Protein AF-A0A6G0X1A5-F1 (afdb_monomer)

Radius of gyration: 25.58 Å; Cα contacts (8 Å, |Δi|>4): 468; chains: 1; bounding box: 62×37×81 Å

Solvent-accessible surface area (backbone atoms only — not comparable to full-atom values): 17248 Å² total; per-residue (Å²): 114,50,79,43,75,44,90,90,42,103,68,34,32,37,34,38,41,66,59,87,95,45,75,46,68,32,44,33,36,68,50,62,93,82,44,80,87,49,64,98,60,95,60,88,58,66,32,29,37,33,25,47,94,88,40,81,73,51,77,43,47,65,93,60,72,43,66,66,53,55,48,49,50,51,38,52,49,51,49,54,65,46,45,74,37,72,76,40,31,59,50,50,55,50,37,52,73,77,35,70,79,44,47,66,44,82,42,75,58,94,87,40,70,28,43,36,38,41,30,67,79,50,100,47,25,37,38,38,36,37,27,41,84,86,46,32,44,73,40,36,36,34,26,36,66,80,40,94,90,65,52,64,62,46,74,49,86,32,88,84,36,73,38,65,65,50,56,50,50,49,53,51,50,14,41,51,44,29,46,51,44,56,58,53,25,52,80,72,43,54,65,77,48,62,42,86,85,68,41,37,37,36,31,33,47,46,79,45,84,47,102,89,53,72,51,72,52,39,35,40,36,36,45,36,76,60,48,54,55,78,72,49,82,65,56,76,71,56,71,87,70,70,68,48,55,49,43,25,38,57,50,99,92,43,78,42,78,53,86,75,50,73,66,59,48,50,53,53,56,69,43,61,88,44,73,88,57,30,38,62,52,50,48,55,50,52,51,49,57,53,49,52,55,53,55,56,55,61,68,75,74,114

pLDDT: mean 80.35, std 13.76, range [33.5, 97.06]

Sequence (302 aa):
MRIFKAVDDIADELVEISIGKYSYVLKMEKCEPRDQACGVSRSPCDCRSVSFDGVFLAKVQESTRSHDALVSMLQTYMRTCIDAFPQWHDVLHCLDKSFSNSNVAIAYERMQPRLFIEATLDSSAVVTMHIDWNAKIQAMQIADNRDNDKSDHVELDTSTFTSIYDAIHCLETQRQRRATFVKELRNHIFVVEYDAIHYHSLVVAIAHDDPSTCWIDIVHINLLPAWGIEPTESLATMLPQPSLIRASLIATTGHHTLPISETAASELRKLHGNWDELPMRFKEWLVGVLQERAKGRINLSR

Nearest PDB structures (foldseek):
  3cfi-assembly3_G  TM=5.151E-01  e=1.982E+00  Vibrio vulnificus
  7nvk-assembly1_AAA  TM=4.893E-01  e=6.171E+00  Homo sapiens
  2d4r-assembly1_A  TM=3.625E-01  e=4.709E+00  Thermus thermophilus HB8
  3qnj-assembly3_A-2  TM=1.949E-01  e=9.810E-01  Escherichia coli K-12
  2qux-assembly4_K  TM=3.136E-01  e=4.003E+00  Pseudomonas phage PP7

Organism: NCBI:txid100861

Structure (mmCIF, N/CA/C/O backbone):
data_AF-A0A6G0X1A5-F1
#
_entry.id   AF-A0A6G0X1A5-F1
#
loop_
_atom_site.group_PDB
_atom_site.id
_atom_site.type_symbol
_atom_site.label_atom_id
_atom_site.label_alt_id
_atom_site.label_comp_id
_atom_site.label_asym_id
_atom_site.label_entity_id
_atom_site.label_seq_id
_atom_site.pdbx_PDB_ins_code
_atom_site.Cartn_x
_atom_site.Cartn_y
_atom_site.Cartn_z
_atom_site.occupancy
_atom_site.B_iso_or_equiv
_atom_site.auth_seq_id
_atom_site.auth_comp_id
_atom_site.auth_asym_id
_atom_site.auth_atom_id
_atom_site.pdbx_PDB_model_num
ATOM 1 N N . MET A 1 1 ? -4.772 3.748 -22.654 1.00 79.56 1 MET A N 1
ATOM 2 C CA . MET A 1 1 ? -4.085 3.682 -23.963 1.00 79.56 1 MET A CA 1
ATOM 3 C C . MET A 1 1 ? -4.693 4.689 -24.921 1.00 79.56 1 MET A C 1
ATOM 5 O O . MET A 1 1 ? -5.910 4.685 -25.082 1.00 79.56 1 MET A O 1
ATOM 9 N N . ARG A 1 2 ? -3.873 5.519 -25.564 1.00 80.31 2 ARG A N 1
ATOM 10 C CA . ARG A 1 2 ? -4.280 6.363 -26.696 1.00 80.31 2 ARG A CA 1
ATOM 11 C C . ARG A 1 2 ? -3.407 6.019 -27.896 1.00 80.31 2 ARG A C 1
ATOM 13 O O . ARG A 1 2 ? -2.215 5.793 -27.737 1.00 80.31 2 ARG A O 1
ATOM 20 N N . ILE A 1 3 ? -4.007 5.925 -29.078 1.00 80.12 3 ILE A N 1
ATOM 21 C CA . ILE A 1 3 ? -3.301 5.579 -30.316 1.00 80.12 3 ILE A CA 1
ATOM 22 C C . ILE A 1 3 ? -3.378 6.780 -31.252 1.00 80.12 3 ILE A C 1
ATOM 24 O O . ILE A 1 3 ? -4.468 7.270 -31.550 1.00 80.12 3 ILE A O 1
ATOM 28 N N . PHE A 1 4 ? -2.224 7.219 -31.731 1.00 81.19 4 PHE A N 1
ATOM 29 C CA . PHE A 1 4 ? -2.058 8.277 -32.712 1.00 81.19 4 PHE A CA 1
ATOM 30 C C . PHE A 1 4 ? -1.461 7.663 -33.976 1.00 81.19 4 PHE A C 1
ATOM 32 O O . PHE A 1 4 ? -0.520 6.878 -33.903 1.00 81.19 4 PHE A O 1
ATOM 39 N N . LYS A 1 5 ? -1.983 8.008 -35.152 1.00 74.94 5 LYS A N 1
ATOM 40 C CA . LYS A 1 5 ? -1.313 7.642 -36.406 1.00 74.94 5 LYS A CA 1
ATOM 41 C C . LYS A 1 5 ? -0.164 8.615 -36.639 1.00 74.94 5 LYS A C 1
ATOM 43 O O . LYS A 1 5 ? -0.379 9.824 -36.546 1.00 74.94 5 LYS A O 1
ATOM 48 N N . ALA A 1 6 ? 1.036 8.096 -36.891 1.00 62.59 6 ALA A N 1
ATOM 49 C CA . ALA A 1 6 ? 2.166 8.934 -37.261 1.00 62.59 6 ALA A CA 1
ATOM 50 C C . ALA A 1 6 ? 1.886 9.576 -38.630 1.00 62.59 6 ALA A C 1
ATOM 52 O O . ALA A 1 6 ? 1.246 8.973 -39.491 1.00 62.59 6 ALA A O 1
ATOM 53 N N . VAL A 1 7 ? 2.313 10.826 -38.809 1.00 56.31 7 VAL A N 1
ATOM 54 C CA . VAL A 1 7 ? 2.006 11.618 -40.015 1.00 56.31 7 VAL A CA 1
ATOM 55 C C . VAL A 1 7 ? 2.940 11.260 -41.180 1.00 56.31 7 VAL A C 1
ATOM 57 O O . VAL A 1 7 ? 2.577 11.473 -42.335 1.00 56.31 7 VAL A O 1
ATOM 60 N N . ASP A 1 8 ? 4.101 10.669 -40.881 1.00 56.81 8 ASP A N 1
ATOM 61 C CA . ASP A 1 8 ? 5.205 10.534 -41.837 1.00 56.81 8 ASP A CA 1
ATOM 62 C C . ASP A 1 8 ? 5.158 9.248 -42.683 1.00 56.81 8 ASP A C 1
ATOM 64 O O . ASP A 1 8 ? 5.713 9.243 -43.777 1.00 56.81 8 ASP A O 1
ATOM 68 N N . ASP A 1 9 ? 4.439 8.199 -42.254 1.00 57.19 9 ASP A N 1
ATOM 69 C CA . ASP A 1 9 ? 4.236 6.971 -43.036 1.00 57.19 9 ASP A CA 1
ATOM 70 C C . ASP A 1 9 ? 2.860 6.339 -42.767 1.00 57.19 9 ASP A C 1
ATOM 72 O O . ASP A 1 9 ? 2.410 6.224 -41.628 1.00 57.19 9 ASP A O 1
ATOM 76 N N . ILE A 1 10 ? 2.184 5.881 -43.830 1.00 59.34 10 ILE A N 1
ATOM 77 C CA . ILE A 1 10 ? 0.764 5.448 -43.842 1.00 59.34 10 ILE A CA 1
ATOM 78 C C . ILE A 1 10 ? 0.474 4.263 -42.889 1.00 59.34 10 ILE A C 1
ATOM 80 O O . ILE A 1 10 ? -0.689 3.947 -42.618 1.00 59.34 10 ILE A O 1
ATOM 84 N N . ALA A 1 11 ? 1.508 3.609 -42.356 1.00 67.38 11 ALA A N 1
ATOM 85 C CA . ALA A 1 11 ? 1.387 2.446 -41.488 1.00 67.38 11 ALA A CA 1
ATOM 86 C C . ALA A 1 11 ? 1.907 2.650 -40.057 1.00 67.38 11 ALA A C 1
ATOM 88 O O . ALA A 1 11 ? 1.623 1.787 -39.230 1.00 67.38 11 ALA A O 1
ATOM 89 N N . ASP A 1 12 ? 2.618 3.727 -39.735 1.00 80.00 12 ASP A N 1
ATOM 90 C CA . ASP A 1 12 ? 3.229 3.883 -38.412 1.00 80.00 12 ASP A CA 1
ATOM 91 C C . ASP A 1 12 ? 2.236 4.442 -37.387 1.00 80.00 12 ASP A C 1
ATOM 93 O O . ASP A 1 12 ? 1.420 5.326 -37.665 1.00 80.00 12 ASP A O 1
ATOM 97 N N . GLU A 1 13 ? 2.303 3.925 -36.166 1.00 86.94 13 GLU A N 1
ATOM 98 C CA . GLU A 1 13 ? 1.424 4.321 -35.073 1.00 86.94 13 GLU A CA 1
ATOM 99 C C . GLU A 1 13 ? 2.241 4.641 -33.826 1.00 86.94 13 GLU A C 1
ATOM 101 O O . GLU A 1 13 ? 3.141 3.905 -33.437 1.00 86.94 13 GLU A O 1
ATOM 106 N N . LEU A 1 14 ? 1.905 5.745 -33.173 1.00 87.94 14 LEU A N 1
ATOM 107 C CA . LEU A 1 14 ? 2.408 6.088 -31.855 1.00 87.94 14 LEU A CA 1
ATOM 108 C C . LEU A 1 14 ? 1.353 5.693 -30.830 1.00 87.94 14 LEU A C 1
ATOM 110 O O . LEU A 1 14 ? 0.188 6.078 -30.934 1.00 87.94 14 LEU A O 1
ATOM 114 N N . VAL A 1 15 ? 1.749 4.915 -29.836 1.00 88.69 15 VAL A N 1
ATOM 115 C CA . VAL A 1 15 ? 0.856 4.455 -28.778 1.00 88.69 15 VAL A CA 1
ATOM 116 C C . VAL A 1 15 ? 1.309 5.031 -27.459 1.00 88.69 15 VAL A C 1
ATOM 118 O O . VAL A 1 15 ? 2.375 4.694 -26.957 1.00 88.69 15 VAL A O 1
ATOM 121 N N . GLU A 1 16 ? 0.465 5.869 -26.880 1.00 90.44 16 GLU A N 1
ATOM 122 C CA . GLU A 1 16 ? 0.625 6.336 -25.516 1.00 90.44 16 GLU A CA 1
ATOM 123 C C . GLU A 1 16 ? 0.018 5.303 -24.557 1.00 90.44 16 GLU A C 1
ATOM 125 O O . GLU A 1 16 ? -1.192 5.019 -24.573 1.00 90.44 16 GLU A O 1
ATOM 130 N N . ILE A 1 17 ? 0.877 4.725 -23.725 1.00 90.25 17 ILE A N 1
ATOM 131 C CA . ILE A 1 17 ? 0.513 3.827 -22.628 1.00 90.25 17 ILE A CA 1
ATOM 132 C C . ILE A 1 17 ? 0.868 4.473 -21.296 1.00 90.25 17 ILE A C 1
ATOM 134 O O . ILE A 1 17 ? 1.805 5.264 -21.219 1.00 90.25 17 ILE A O 1
ATOM 138 N N . SER A 1 18 ? 0.127 4.129 -20.247 1.00 86.81 18 SER A N 1
ATOM 139 C CA . SER A 1 18 ? 0.356 4.677 -18.911 1.00 86.81 18 SER A CA 1
ATOM 140 C C . SER A 1 18 ? 0.774 3.565 -17.956 1.00 86.81 18 SER A C 1
ATOM 142 O O . SER A 1 18 ? 0.190 2.484 -17.957 1.00 86.81 18 SER A O 1
ATOM 144 N N . ILE A 1 19 ? 1.792 3.845 -17.149 1.00 83.94 19 ILE A N 1
ATOM 145 C CA . ILE A 1 19 ? 2.283 3.003 -16.060 1.00 83.94 19 ILE A CA 1
ATOM 146 C C . ILE A 1 19 ? 2.186 3.856 -14.795 1.00 83.94 19 ILE A C 1
ATOM 148 O O . ILE A 1 19 ? 2.957 4.806 -14.618 1.00 83.94 19 ILE A O 1
ATOM 152 N N . GLY A 1 20 ? 1.204 3.555 -13.945 1.00 76.75 20 GLY A N 1
ATOM 153 C CA . GLY A 1 20 ? 0.838 4.420 -12.824 1.00 76.75 20 GLY A CA 1
ATOM 154 C C . GLY A 1 20 ? 0.540 5.842 -13.309 1.00 76.75 20 GLY A C 1
ATOM 155 O O . GLY A 1 20 ? -0.251 6.051 -14.233 1.00 76.75 20 GLY A O 1
ATOM 156 N N . LYS A 1 21 ? 1.234 6.828 -12.734 1.00 77.69 21 LYS A N 1
ATOM 157 C CA . LYS A 1 21 ? 1.122 8.248 -13.117 1.00 77.69 21 LYS A CA 1
ATOM 158 C C . LYS A 1 21 ? 1.954 8.669 -14.338 1.00 77.69 21 LYS A C 1
ATOM 160 O O . LYS A 1 21 ? 1.845 9.816 -14.770 1.00 77.69 21 LYS A O 1
ATOM 165 N N . TYR A 1 22 ? 2.799 7.793 -14.883 1.00 85.00 22 TYR A N 1
ATOM 166 C CA . TYR A 1 22 ? 3.686 8.123 -16.003 1.00 85.00 22 TYR A CA 1
ATOM 167 C C . TYR A 1 22 ? 3.113 7.627 -17.323 1.00 85.00 22 TYR A C 1
ATOM 169 O O . TYR A 1 22 ? 2.508 6.560 -17.384 1.00 85.00 22 TYR A O 1
ATOM 177 N N . SER A 1 23 ? 3.315 8.402 -18.387 1.00 88.25 23 SER A N 1
ATOM 178 C CA . SER A 1 23 ? 2.902 8.027 -19.740 1.00 88.25 23 SER A CA 1
ATOM 179 C C . SER A 1 23 ? 4.118 7.904 -20.646 1.00 88.25 23 SER A C 1
ATOM 181 O O . SER A 1 23 ? 5.021 8.738 -20.605 1.00 88.25 23 SER A O 1
ATOM 183 N N . TYR A 1 24 ? 4.128 6.848 -21.450 1.00 89.88 24 TYR A N 1
ATOM 184 C CA . TYR A 1 24 ? 5.194 6.498 -22.378 1.00 89.88 24 TYR A CA 1
ATOM 185 C C . TYR A 1 24 ? 4.627 6.393 -23.782 1.00 89.88 24 TYR A C 1
ATOM 187 O O . TYR A 1 24 ? 3.525 5.879 -23.975 1.00 89.88 24 TYR A O 1
ATOM 195 N N . VAL A 1 25 ? 5.400 6.853 -24.761 1.00 90.94 25 VAL A N 1
ATOM 196 C CA . VAL A 1 25 ? 5.044 6.743 -26.174 1.00 90.94 25 VAL A CA 1
ATOM 197 C C . VAL A 1 25 ? 5.865 5.622 -26.792 1.00 90.94 25 VAL A C 1
ATOM 199 O O . VAL A 1 25 ? 7.088 5.694 -26.858 1.00 90.94 25 VAL A O 1
ATOM 202 N N . LEU A 1 26 ? 5.176 4.582 -27.244 1.00 90.88 26 LEU A N 1
ATOM 203 C CA . LEU A 1 26 ? 5.747 3.493 -28.023 1.00 90.88 26 LEU A CA 1
ATOM 204 C C . LEU A 1 26 ? 5.545 3.780 -29.507 1.00 90.88 26 LEU A C 1
ATOM 206 O O . LEU A 1 26 ? 4.457 4.193 -29.913 1.00 90.88 26 LEU A O 1
ATOM 210 N N . LYS A 1 27 ? 6.557 3.511 -30.328 1.00 90.88 27 LYS A N 1
ATOM 211 C CA . LYS A 1 27 ? 6.409 3.491 -31.782 1.00 90.88 27 LYS A CA 1
ATOM 21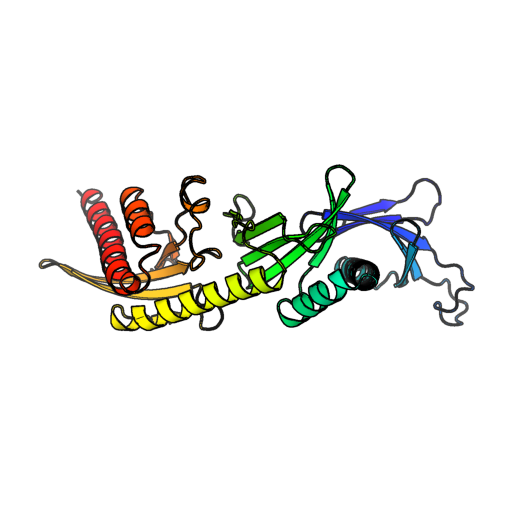2 C C . LYS A 1 27 ? 6.055 2.073 -32.223 1.00 90.88 27 LYS A C 1
ATOM 214 O O . LYS A 1 27 ? 6.677 1.104 -31.796 1.00 90.88 27 LYS A O 1
ATOM 219 N N . MET A 1 28 ? 5.026 1.955 -33.050 1.00 88.25 28 MET A N 1
ATOM 220 C CA . MET A 1 28 ? 4.574 0.710 -33.649 1.00 88.25 28 MET A CA 1
ATOM 221 C C . MET A 1 28 ? 4.660 0.814 -35.165 1.00 88.25 28 MET A C 1
ATOM 223 O O . MET A 1 28 ? 3.941 1.603 -35.774 1.00 88.25 28 MET A O 1
ATOM 227 N N . GLU A 1 29 ? 5.502 -0.008 -35.775 1.00 87.44 29 GLU A N 1
ATOM 228 C CA . GLU A 1 29 ? 5.722 -0.008 -37.223 1.00 87.44 29 GLU A CA 1
ATOM 229 C C . GLU A 1 29 ? 5.253 -1.342 -37.801 1.00 87.44 29 GLU A C 1
ATOM 231 O O . GLU A 1 29 ? 5.133 -2.350 -37.098 1.00 87.44 29 GLU A O 1
ATOM 236 N N . LYS A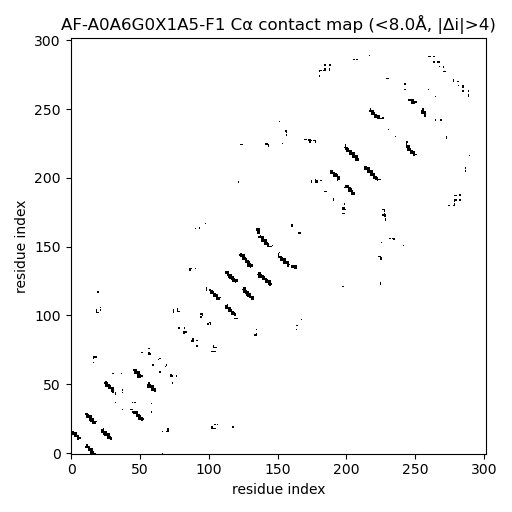 1 30 ? 4.916 -1.372 -39.089 1.00 83.25 30 LYS A N 1
ATOM 237 C CA . LYS A 1 30 ? 4.574 -2.638 -39.746 1.00 83.25 30 LYS A CA 1
ATOM 238 C C . LYS A 1 30 ? 5.847 -3.459 -39.947 1.00 83.25 30 LYS A C 1
ATOM 240 O O . LYS A 1 30 ? 6.805 -2.957 -40.523 1.00 83.25 30 LYS A O 1
ATOM 245 N N . CYS A 1 31 ? 5.850 -4.722 -39.521 1.00 77.00 31 CYS A N 1
ATOM 246 C CA . CYS A 1 31 ? 7.003 -5.587 -39.762 1.00 77.00 31 CYS A CA 1
ATOM 247 C C . CYS A 1 31 ? 7.204 -5.836 -41.257 1.00 77.00 31 CYS A C 1
ATOM 249 O O . CYS A 1 31 ? 6.240 -6.000 -42.017 1.00 77.00 31 CYS A O 1
ATOM 251 N N . GLU A 1 32 ? 8.465 -5.935 -41.674 1.00 70.38 32 GLU A N 1
ATOM 252 C CA . GLU A 1 32 ? 8.771 -6.291 -43.049 1.00 70.38 32 GLU A CA 1
ATOM 253 C C . GLU A 1 32 ? 8.431 -7.769 -43.320 1.00 70.38 32 GLU A C 1
ATOM 255 O O . GLU A 1 32 ? 8.648 -8.629 -42.463 1.00 70.38 32 GLU A O 1
ATOM 260 N N . PRO A 1 33 ? 7.969 -8.132 -44.532 1.00 58.25 33 PRO A N 1
ATOM 261 C CA . PRO A 1 33 ? 7.570 -9.506 -44.868 1.00 58.25 33 PRO A CA 1
ATOM 262 C C . PRO A 1 33 ? 8.678 -10.565 -44.737 1.00 58.25 33 PRO A C 1
ATOM 264 O O . PRO A 1 33 ? 8.403 -11.755 -44.862 1.00 58.25 33 PRO A O 1
ATOM 267 N N . ARG A 1 34 ? 9.940 -10.149 -44.565 1.00 57.72 34 ARG A N 1
ATOM 268 C CA . ARG A 1 34 ? 11.120 -11.027 -44.478 1.00 57.72 34 ARG A CA 1
ATOM 269 C C . ARG A 1 34 ? 11.571 -11.307 -43.047 1.00 57.72 34 ARG A C 1
ATOM 271 O O . ARG A 1 34 ? 12.527 -12.053 -42.844 1.00 57.72 34 ARG A O 1
ATOM 278 N N . ASP A 1 35 ? 10.899 -10.720 -42.069 1.00 57.78 35 ASP A N 1
ATOM 279 C CA . ASP A 1 35 ? 11.249 -10.878 -40.672 1.00 57.78 35 ASP A CA 1
ATOM 280 C C . ASP A 1 35 ? 10.876 -12.267 -40.142 1.00 57.78 35 ASP A C 1
ATOM 282 O O . ASP A 1 35 ? 9.707 -12.632 -40.121 1.00 57.78 35 ASP A O 1
ATOM 286 N N . GLN A 1 36 ? 11.861 -13.019 -39.636 1.00 53.16 36 GLN A N 1
ATOM 287 C CA . GLN A 1 36 ? 11.732 -14.427 -39.204 1.00 53.16 36 GLN A CA 1
ATOM 288 C C . GLN A 1 36 ? 10.645 -14.706 -38.143 1.00 53.16 36 GLN A C 1
ATOM 290 O O . GLN A 1 36 ? 10.250 -15.855 -37.963 1.00 53.16 36 GLN A O 1
ATOM 295 N N . ALA A 1 37 ? 10.166 -13.679 -37.433 1.00 52.25 37 ALA A N 1
ATOM 296 C CA . ALA A 1 37 ? 9.079 -13.804 -36.458 1.00 52.25 37 ALA A CA 1
ATOM 297 C C . ALA A 1 37 ? 7.685 -13.860 -37.114 1.00 52.25 37 ALA A C 1
ATOM 299 O O . ALA A 1 37 ? 6.744 -14.388 -36.525 1.00 52.25 37 ALA A O 1
ATOM 300 N N . CYS A 1 38 ? 7.553 -13.351 -38.341 1.00 51.66 38 CYS A N 1
ATOM 301 C CA . CYS A 1 38 ? 6.453 -13.704 -39.220 1.00 51.66 38 CYS A CA 1
ATOM 302 C C . CYS A 1 38 ? 6.749 -15.114 -39.715 1.00 51.66 38 CYS A C 1
ATOM 304 O O . CYS A 1 38 ? 7.717 -15.318 -40.446 1.00 51.66 38 CYS A O 1
ATOM 306 N N . GLY A 1 39 ? 5.960 -16.105 -39.296 1.00 50.97 39 GLY A N 1
ATOM 307 C CA . GLY A 1 39 ? 6.083 -17.456 -39.840 1.00 50.97 39 GLY A CA 1
ATOM 308 C C . GLY A 1 39 ? 6.153 -17.426 -41.374 1.00 50.97 39 GLY A C 1
ATOM 309 O O . GLY A 1 39 ? 5.659 -16.495 -42.004 1.00 50.97 39 GLY A O 1
ATOM 310 N N . VAL A 1 40 ? 6.761 -18.452 -41.975 1.00 50.25 40 VAL A N 1
ATOM 311 C CA . VAL A 1 40 ? 7.102 -18.580 -43.416 1.00 50.25 40 VAL A CA 1
ATOM 312 C C . VAL A 1 40 ? 5.874 -18.552 -44.369 1.00 50.25 40 VAL A C 1
ATOM 314 O O . VAL A 1 40 ? 5.934 -18.979 -45.522 1.00 50.25 40 VAL A O 1
ATOM 317 N N . SER A 1 41 ? 4.714 -18.080 -43.919 1.00 47.84 41 SER A N 1
ATOM 318 C CA . SER A 1 41 ? 3.493 -17.948 -44.701 1.00 47.84 41 SER A CA 1
ATOM 319 C C . SER A 1 41 ? 3.557 -16.772 -45.675 1.00 47.84 41 SER A C 1
ATOM 321 O O . SER A 1 41 ? 3.917 -15.658 -45.316 1.00 47.84 41 SER A O 1
ATOM 323 N N . ARG A 1 42 ? 3.100 -17.016 -46.906 1.00 50.47 42 ARG A N 1
ATOM 324 C CA . ARG A 1 42 ? 2.970 -16.042 -48.006 1.00 50.47 42 ARG A CA 1
ATOM 325 C C . ARG A 1 42 ? 1.834 -15.011 -47.823 1.00 50.47 42 ARG A C 1
ATOM 327 O O . ARG A 1 42 ? 1.498 -14.319 -48.780 1.00 50.47 42 ARG A O 1
ATOM 334 N N . SER A 1 43 ? 1.206 -14.938 -46.651 1.00 55.66 43 SER A N 1
ATOM 335 C CA . SER A 1 43 ? 0.177 -13.942 -46.320 1.00 55.66 43 SER A CA 1
ATOM 336 C C . SER A 1 43 ? 0.816 -12.647 -45.805 1.00 55.66 43 SER A C 1
ATOM 338 O O . SER A 1 43 ? 1.902 -12.710 -45.224 1.00 55.66 43 SER A O 1
ATOM 340 N N . PRO A 1 44 ? 0.177 -11.471 -45.984 1.00 60.16 44 PRO A N 1
ATOM 341 C CA . PRO A 1 44 ? 0.628 -10.258 -45.312 1.00 60.16 44 PRO A CA 1
ATOM 342 C C . PRO A 1 44 ? 0.680 -10.530 -43.807 1.00 60.16 44 PRO A C 1
ATOM 344 O O . PRO A 1 44 ? -0.269 -11.046 -43.223 1.00 60.16 44 PRO A O 1
ATOM 347 N N . CYS A 1 45 ? 1.837 -10.279 -43.208 1.00 64.31 45 CYS A N 1
ATOM 348 C CA . CYS A 1 45 ? 2.031 -10.491 -41.788 1.00 64.31 45 CYS A CA 1
ATOM 349 C C . CYS A 1 45 ? 1.392 -9.325 -41.026 1.00 64.31 45 CYS A C 1
ATOM 351 O O . CYS A 1 45 ? 1.884 -8.200 -41.107 1.00 64.31 45 CYS A O 1
ATOM 353 N N . ASP A 1 46 ? 0.319 -9.594 -40.282 1.00 74.12 46 ASP A N 1
ATOM 354 C CA . ASP A 1 46 ? -0.381 -8.609 -39.439 1.00 74.12 46 ASP A CA 1
ATOM 355 C C . ASP A 1 46 ? 0.344 -8.388 -38.100 1.00 74.12 46 ASP A C 1
ATOM 357 O O . ASP A 1 46 ? -0.267 -8.266 -37.036 1.00 74.12 46 ASP A O 1
ATOM 361 N N . CYS A 1 47 ? 1.679 -8.397 -38.123 1.00 79.12 47 CYS A N 1
ATOM 362 C CA . CYS A 1 47 ? 2.481 -8.118 -36.943 1.00 79.12 47 CYS A CA 1
ATOM 363 C C . CYS A 1 47 ? 3.156 -6.751 -37.035 1.00 79.12 47 CYS A C 1
ATOM 365 O O . CYS A 1 47 ? 3.451 -6.224 -38.113 1.00 79.12 47 CYS A O 1
ATOM 367 N N . ARG A 1 48 ? 3.362 -6.167 -35.861 1.00 84.31 48 ARG A N 1
ATOM 368 C CA . ARG A 1 48 ? 3.927 -4.842 -35.663 1.00 84.31 48 ARG A CA 1
ATOM 369 C C . ARG A 1 48 ? 5.199 -4.955 -34.841 1.00 84.31 48 ARG A C 1
ATOM 371 O O . ARG A 1 48 ? 5.218 -5.693 -33.854 1.00 84.31 48 ARG A O 1
ATOM 378 N N . SER A 1 49 ? 6.242 -4.234 -35.226 1.00 87.81 49 SER A N 1
ATOM 379 C CA . SER A 1 49 ? 7.410 -4.018 -34.378 1.00 87.81 49 SER A CA 1
ATOM 380 C C . SER A 1 49 ? 7.058 -2.929 -33.379 1.00 87.81 49 SER A C 1
ATOM 382 O O . SER A 1 49 ? 6.488 -1.907 -33.745 1.00 87.81 49 SER A O 1
ATOM 384 N N . VAL A 1 50 ? 7.362 -3.162 -32.108 1.00 89.75 50 VAL A N 1
ATOM 385 C CA . VAL A 1 50 ? 7.169 -2.188 -31.035 1.00 89.75 50 VAL A CA 1
ATOM 386 C C . VAL A 1 50 ? 8.541 -1.706 -30.602 1.00 89.75 50 VAL A C 1
ATOM 388 O O . VAL A 1 50 ? 9.406 -2.525 -30.285 1.00 89.75 50 VAL A O 1
ATOM 391 N N . SER A 1 51 ? 8.741 -0.395 -30.575 1.00 90.25 51 SER A N 1
ATOM 392 C CA . SER A 1 51 ? 9.970 0.233 -30.106 1.00 90.25 51 SER A CA 1
ATOM 393 C C . SER A 1 51 ? 9.696 1.368 -29.121 1.00 90.25 51 SER A C 1
ATOM 395 O O . SER A 1 51 ? 8.636 1.996 -29.129 1.00 90.25 51 SER A O 1
ATOM 397 N N . PHE A 1 52 ? 10.662 1.610 -28.242 1.00 90.44 52 PHE A N 1
ATOM 398 C CA . PHE A 1 52 ? 10.656 2.682 -27.252 1.00 90.44 52 PHE A CA 1
ATOM 399 C C . PHE A 1 52 ? 12.014 3.378 -27.285 1.00 90.44 52 PHE A C 1
ATOM 401 O O . PHE A 1 52 ? 13.039 2.702 -27.256 1.00 90.44 52 PHE A O 1
ATOM 408 N N . ASP A 1 53 ? 12.028 4.707 -27.422 1.00 85.69 53 ASP A N 1
ATOM 409 C CA . ASP A 1 53 ? 13.249 5.511 -27.598 1.00 85.69 53 ASP A CA 1
ATOM 410 C C . ASP A 1 53 ? 14.213 4.954 -28.669 1.00 85.69 53 ASP A C 1
ATOM 412 O O . ASP A 1 53 ? 15.433 4.956 -28.523 1.00 85.69 53 ASP A O 1
ATOM 416 N N . GLY A 1 54 ? 13.650 4.439 -29.769 1.00 82.56 54 GLY A N 1
ATOM 417 C CA . GLY A 1 54 ? 14.407 3.842 -30.876 1.00 82.56 54 GLY A CA 1
ATOM 418 C C . GLY A 1 54 ? 14.931 2.426 -30.612 1.00 82.56 54 GLY A C 1
ATOM 419 O O . GLY A 1 54 ? 15.554 1.836 -31.493 1.00 82.56 54 GLY A O 1
ATOM 420 N N . VAL A 1 55 ? 14.658 1.848 -29.440 1.00 86.94 55 VAL A N 1
ATOM 421 C CA . VAL A 1 55 ? 15.043 0.480 -29.083 1.00 86.94 55 VAL A CA 1
ATOM 422 C C . VAL A 1 55 ? 13.896 -0.478 -29.366 1.00 86.94 55 VAL A C 1
ATOM 424 O O . VAL A 1 55 ? 12.770 -0.275 -28.917 1.00 86.94 55 VAL A O 1
ATOM 427 N N . PHE A 1 56 ? 14.181 -1.541 -30.114 1.00 89.56 56 PHE A N 1
ATOM 428 C CA . PHE A 1 56 ? 13.222 -2.607 -30.383 1.00 89.56 56 PHE A CA 1
ATOM 429 C C . PHE A 1 56 ? 12.890 -3.379 -29.098 1.00 89.56 56 PHE A C 1
ATOM 431 O O . PHE A 1 56 ? 13.785 -3.915 -28.449 1.00 89.56 56 PHE A O 1
ATOM 438 N N . LEU A 1 57 ? 11.600 -3.460 -28.767 1.00 87.69 57 LEU A N 1
ATOM 439 C CA . LEU A 1 57 ? 11.102 -4.201 -27.610 1.00 87.69 57 LEU A CA 1
ATOM 440 C C . LEU A 1 57 ? 10.668 -5.615 -28.004 1.00 87.69 57 LEU A C 1
ATOM 442 O O . LEU A 1 57 ? 11.159 -6.600 -27.458 1.00 87.69 57 LEU A O 1
ATOM 446 N N . ALA A 1 58 ? 9.725 -5.718 -28.943 1.00 87.38 58 ALA A N 1
ATOM 447 C CA . ALA A 1 58 ? 9.129 -6.984 -29.356 1.00 87.38 58 ALA A CA 1
ATOM 448 C C . ALA A 1 58 ? 8.360 -6.851 -30.678 1.00 87.38 58 ALA A C 1
ATOM 450 O O . ALA A 1 58 ? 8.093 -5.752 -31.169 1.00 87.38 58 ALA A O 1
ATOM 451 N N . LYS A 1 59 ? 7.957 -7.996 -31.238 1.00 86.56 59 LYS A N 1
ATOM 452 C CA . LYS A 1 59 ? 6.963 -8.075 -32.316 1.00 86.56 59 LYS A CA 1
ATOM 453 C C . LYS A 1 59 ? 5.639 -8.550 -31.743 1.00 86.56 59 LYS A C 1
ATOM 455 O O . LYS A 1 59 ? 5.607 -9.544 -31.023 1.00 86.56 59 LYS A O 1
ATOM 460 N N . VAL A 1 60 ? 4.557 -7.860 -32.086 1.00 84.69 60 VAL A N 1
ATOM 461 C CA . VAL A 1 60 ? 3.206 -8.157 -31.597 1.00 84.69 60 VAL A CA 1
ATOM 462 C C . VAL A 1 60 ? 2.269 -8.408 -32.759 1.00 84.69 60 VAL A C 1
ATOM 464 O O . VAL A 1 60 ? 2.332 -7.711 -33.768 1.00 84.69 60 VAL A O 1
ATOM 467 N N . GLN A 1 61 ? 1.389 -9.398 -32.636 1.00 81.50 61 GLN A N 1
ATOM 468 C CA . GLN A 1 61 ? 0.290 -9.538 -33.587 1.00 81.50 61 GLN A CA 1
ATOM 469 C C . GLN A 1 61 ? -0.746 -8.451 -33.310 1.00 81.50 61 GLN A C 1
ATOM 471 O O . GLN A 1 61 ? -0.995 -8.108 -32.150 1.00 81.50 61 GLN A O 1
ATOM 476 N N . GLU A 1 62 ? -1.379 -7.935 -34.360 1.00 72.25 62 GLU A N 1
ATOM 477 C CA . GLU A 1 62 ? -2.429 -6.921 -34.241 1.00 72.25 62 GLU A CA 1
ATOM 478 C C . GLU A 1 62 ? -3.587 -7.392 -33.343 1.00 72.25 62 GLU A C 1
ATOM 480 O O . GLU A 1 62 ? -4.104 -6.622 -32.537 1.00 72.25 62 GLU A O 1
ATOM 485 N N . SER A 1 63 ? -3.899 -8.691 -33.371 1.00 67.31 63 SER A N 1
ATOM 486 C CA . SER A 1 63 ? -4.887 -9.349 -32.503 1.00 67.31 63 SER A CA 1
ATOM 487 C C . SER A 1 63 ? -4.518 -9.371 -31.012 1.00 67.31 63 SER A C 1
ATOM 489 O O . SER A 1 63 ? -5.400 -9.505 -30.168 1.00 67.31 63 SER A O 1
ATOM 491 N N . THR A 1 64 ? -3.233 -9.232 -30.673 1.00 67.25 64 THR A N 1
ATOM 492 C CA . THR A 1 64 ? -2.706 -9.284 -29.294 1.00 67.25 64 THR A CA 1
ATOM 493 C C . THR A 1 64 ? -2.324 -7.913 -28.735 1.00 67.25 64 THR A C 1
ATOM 495 O O . THR A 1 64 ? -1.723 -7.818 -27.667 1.00 67.25 64 THR A O 1
ATOM 498 N N . ARG A 1 65 ? -2.670 -6.832 -29.442 1.00 72.69 65 ARG A N 1
ATOM 499 C CA . ARG A 1 65 ? -2.367 -5.449 -29.058 1.00 72.69 65 ARG A CA 1
ATOM 500 C C . ARG A 1 65 ? -3.297 -4.954 -27.941 1.00 72.69 65 ARG A C 1
ATOM 502 O O . ARG A 1 65 ? -4.122 -4.064 -28.146 1.00 72.69 65 ARG A O 1
ATOM 509 N N . SER A 1 66 ? -3.181 -5.535 -26.753 1.00 82.75 66 SER A N 1
ATOM 510 C CA . SER A 1 66 ? -3.826 -4.999 -25.555 1.00 82.75 66 SER A CA 1
ATOM 511 C C . SER A 1 66 ? -2.920 -3.978 -24.865 1.00 82.75 66 SER A C 1
ATOM 513 O O . SER A 1 66 ? -1.694 -4.017 -24.990 1.00 82.75 66 SER A O 1
ATOM 515 N N . HIS A 1 67 ? -3.535 -3.061 -24.117 1.00 83.06 67 HIS A N 1
ATOM 516 C CA . HIS A 1 67 ? -2.808 -2.139 -23.247 1.00 83.06 67 HIS A CA 1
ATOM 517 C C . HIS A 1 67 ? -1.856 -2.896 -22.312 1.00 83.06 67 HIS A C 1
ATOM 519 O O . HIS A 1 67 ? -0.680 -2.558 -22.229 1.00 83.06 67 HIS A O 1
ATOM 525 N N . ASP A 1 68 ? -2.347 -3.965 -21.688 1.00 84.25 68 ASP A N 1
ATOM 526 C CA . ASP A 1 68 ? -1.594 -4.736 -20.699 1.00 84.25 68 ASP A CA 1
ATOM 527 C C . ASP A 1 68 ? -0.410 -5.478 -21.327 1.00 84.25 68 ASP A C 1
ATOM 529 O O . ASP A 1 68 ? 0.654 -5.562 -20.717 1.00 84.25 68 ASP A O 1
ATOM 533 N N . ALA A 1 69 ? -0.545 -5.954 -22.571 1.00 86.50 69 ALA A N 1
ATOM 534 C CA . ALA A 1 69 ? 0.560 -6.573 -23.300 1.00 86.50 69 ALA A CA 1
ATOM 535 C C . ALA A 1 69 ? 1.683 -5.564 -23.589 1.00 86.50 69 ALA A C 1
ATOM 537 O O . ALA A 1 69 ? 2.856 -5.871 -23.380 1.00 86.50 69 ALA A O 1
ATOM 538 N N . LEU A 1 70 ? 1.335 -4.347 -24.024 1.00 87.94 70 LEU A N 1
ATOM 539 C CA . LEU A 1 70 ? 2.313 -3.284 -24.283 1.00 87.94 70 LEU A CA 1
ATOM 540 C C . LEU A 1 70 ? 2.972 -2.779 -22.992 1.00 87.94 70 LEU A C 1
ATOM 542 O O . LEU A 1 70 ? 4.185 -2.574 -22.966 1.00 87.94 70 LEU A O 1
ATOM 546 N N . VAL A 1 71 ? 2.193 -2.629 -21.916 1.00 88.25 71 VAL A N 1
ATOM 547 C CA . VAL A 1 71 ? 2.717 -2.301 -20.583 1.00 88.25 71 VAL A CA 1
ATOM 548 C C . VAL A 1 71 ? 3.676 -3.384 -20.108 1.00 88.25 71 VAL A C 1
ATOM 550 O O . VAL A 1 71 ? 4.773 -3.056 -19.672 1.00 88.25 71 VAL A O 1
ATOM 553 N N . SER A 1 72 ? 3.315 -4.662 -20.247 1.00 88.06 72 SER A N 1
ATOM 554 C CA . SER A 1 72 ? 4.177 -5.781 -19.864 1.00 88.06 72 SER A CA 1
ATOM 555 C C . SER A 1 72 ? 5.505 -5.769 -20.627 1.00 88.06 72 SER A C 1
ATOM 557 O O . SER A 1 72 ? 6.554 -5.888 -20.001 1.00 88.06 72 SER A O 1
ATOM 559 N N . MET A 1 73 ? 5.495 -5.536 -21.945 1.00 89.56 73 MET A N 1
ATOM 560 C CA . MET A 1 73 ? 6.727 -5.443 -22.744 1.00 89.56 73 MET A CA 1
ATOM 561 C C . MET A 1 73 ? 7.622 -4.286 -22.300 1.00 89.56 73 MET A C 1
ATOM 563 O O . MET A 1 73 ? 8.831 -4.466 -22.143 1.00 89.56 73 MET A O 1
ATOM 567 N N . LEU A 1 74 ? 7.035 -3.107 -22.072 1.00 89.88 74 LEU A N 1
ATOM 568 C CA . LEU A 1 74 ? 7.783 -1.944 -21.603 1.00 89.88 74 LEU A CA 1
ATOM 569 C C . LEU A 1 74 ? 8.338 -2.167 -20.188 1.00 89.88 74 LEU A C 1
ATOM 571 O O . LEU A 1 74 ? 9.502 -1.861 -19.943 1.00 89.88 74 LEU A O 1
ATOM 575 N N . GLN A 1 75 ? 7.546 -2.756 -19.285 1.00 89.94 75 GLN A N 1
ATOM 576 C CA . GLN A 1 75 ? 7.974 -3.152 -17.939 1.00 89.94 75 GLN A CA 1
ATOM 577 C C . GLN A 1 75 ? 9.160 -4.116 -17.990 1.00 89.94 75 GLN A C 1
ATOM 579 O O . GLN A 1 75 ? 10.154 -3.894 -17.303 1.00 89.94 75 GLN A O 1
ATOM 584 N N . THR A 1 76 ? 9.086 -5.164 -18.816 1.00 89.31 76 THR A N 1
ATOM 585 C CA . THR A 1 76 ? 10.182 -6.127 -18.980 1.00 89.31 76 THR A CA 1
ATOM 586 C C . THR A 1 76 ? 11.448 -5.438 -19.472 1.00 89.31 76 THR A C 1
ATOM 588 O O . THR A 1 76 ? 12.506 -5.633 -18.879 1.00 89.31 76 THR A O 1
ATOM 591 N N . TYR A 1 77 ? 11.341 -4.591 -20.499 1.00 89.25 77 TYR A N 1
ATOM 592 C CA . TYR A 1 77 ? 12.477 -3.833 -21.016 1.00 89.25 77 TYR A CA 1
ATOM 593 C C . TYR A 1 77 ? 13.100 -2.921 -19.956 1.00 89.25 77 TYR A C 1
ATOM 595 O O . TYR A 1 77 ? 14.302 -3.008 -19.710 1.00 89.25 77 TYR A O 1
ATOM 603 N N . MET A 1 78 ? 12.291 -2.098 -19.278 1.00 88.56 78 MET A N 1
ATOM 604 C CA . MET A 1 78 ? 12.770 -1.211 -18.215 1.00 88.56 78 MET A CA 1
ATOM 605 C C . MET A 1 78 ? 13.478 -2.003 -17.121 1.00 88.56 78 MET A C 1
ATOM 607 O O . MET A 1 78 ? 14.603 -1.668 -16.758 1.00 88.56 78 MET A O 1
ATOM 611 N N . ARG A 1 79 ? 12.855 -3.085 -16.642 1.00 88.25 79 ARG A N 1
ATOM 612 C CA . ARG A 1 79 ? 13.437 -3.969 -15.629 1.00 88.25 79 ARG A CA 1
ATOM 613 C C . ARG A 1 79 ? 14.770 -4.546 -16.098 1.00 88.25 79 ARG A C 1
ATOM 615 O O . ARG A 1 79 ? 15.724 -4.461 -15.344 1.00 88.25 79 ARG A O 1
ATOM 622 N N . THR A 1 80 ? 14.890 -5.025 -17.339 1.00 88.00 80 THR A N 1
ATOM 623 C CA . THR A 1 80 ? 16.175 -5.505 -17.892 1.00 88.00 80 THR A CA 1
ATOM 624 C C . THR A 1 80 ? 17.240 -4.404 -17.953 1.00 88.00 80 THR A C 1
ATOM 626 O O . THR A 1 80 ? 18.390 -4.641 -17.591 1.00 88.00 80 THR A O 1
ATOM 629 N N . CYS A 1 81 ? 16.882 -3.190 -18.380 1.00 84.19 81 CYS A N 1
ATOM 630 C CA . CYS A 1 81 ? 17.818 -2.064 -18.420 1.00 84.19 81 CYS A CA 1
ATOM 631 C C . CYS A 1 81 ? 18.303 -1.653 -17.027 1.00 84.19 81 CYS A C 1
ATOM 633 O O . CYS A 1 81 ? 19.466 -1.293 -16.863 1.00 84.19 81 CYS A O 1
ATOM 635 N N . ILE A 1 82 ? 17.415 -1.693 -16.037 1.00 85.12 82 ILE A N 1
ATOM 636 C CA . ILE A 1 82 ? 17.721 -1.358 -14.646 1.00 85.12 82 ILE A CA 1
ATOM 637 C C . ILE A 1 82 ? 18.560 -2.471 -13.998 1.00 85.12 82 ILE A C 1
ATOM 639 O O . ILE A 1 82 ? 19.552 -2.178 -13.338 1.00 85.12 82 ILE A O 1
ATOM 643 N N . ASP A 1 83 ? 18.218 -3.736 -14.244 1.00 86.75 83 ASP A N 1
ATOM 644 C CA . ASP A 1 83 ? 18.900 -4.919 -13.699 1.00 86.75 83 ASP A CA 1
ATOM 645 C C . ASP A 1 83 ? 20.372 -5.024 -14.127 1.00 86.75 83 ASP A C 1
ATOM 647 O O . ASP A 1 83 ? 21.205 -5.573 -13.410 1.00 86.75 83 ASP A O 1
ATOM 651 N N . ALA A 1 84 ? 20.730 -4.417 -15.263 1.00 84.56 84 ALA A N 1
ATOM 652 C CA . ALA A 1 84 ? 22.113 -4.330 -15.729 1.00 84.56 84 ALA A CA 1
ATOM 653 C C . ALA A 1 84 ? 23.057 -3.591 -14.752 1.00 84.56 84 ALA A C 1
ATOM 655 O O . ALA A 1 84 ? 24.280 -3.670 -14.894 1.00 84.56 84 ALA A O 1
ATOM 656 N N . PHE A 1 85 ? 22.518 -2.874 -13.762 1.00 81.75 85 PHE A N 1
ATOM 657 C CA . PHE A 1 85 ? 23.278 -2.164 -12.740 1.00 81.75 85 PHE A CA 1
ATOM 658 C C . PHE A 1 85 ? 23.217 -2.918 -11.395 1.00 81.75 85 PHE A C 1
ATOM 660 O O . PHE A 1 85 ? 22.132 -3.063 -10.833 1.00 81.75 85 PHE A O 1
ATOM 667 N N . PRO A 1 86 ? 24.357 -3.327 -10.800 1.00 77.69 86 PRO A N 1
ATOM 668 C CA . PRO A 1 86 ? 24.367 -4.180 -9.603 1.00 77.69 86 PRO A CA 1
ATOM 669 C C . PRO A 1 86 ? 23.565 -3.643 -8.408 1.00 77.69 86 PRO A C 1
ATOM 671 O O . PRO A 1 86 ? 22.841 -4.391 -7.764 1.00 77.69 86 PRO A O 1
ATOM 674 N N . GLN A 1 87 ? 23.634 -2.335 -8.141 1.00 77.12 87 GLN A N 1
ATOM 675 C CA . GLN A 1 87 ? 22.876 -1.695 -7.053 1.00 77.12 87 GLN A CA 1
ATOM 676 C C . GLN A 1 87 ? 21.353 -1.756 -7.243 1.00 77.12 87 GLN A C 1
ATOM 678 O O . GLN A 1 87 ? 20.599 -1.644 -6.282 1.00 77.12 87 GLN A O 1
ATOM 683 N N . TRP A 1 88 ? 20.905 -1.921 -8.486 1.00 83.69 88 TRP A N 1
ATOM 684 C CA . TRP A 1 88 ? 19.502 -2.001 -8.850 1.00 83.69 88 TRP A CA 1
ATOM 685 C C . TRP A 1 88 ? 19.002 -3.440 -8.968 1.00 83.69 88 TRP A C 1
ATOM 687 O O . TRP A 1 88 ? 17.827 -3.679 -8.700 1.00 83.69 88 TRP A O 1
ATOM 697 N N . HIS A 1 89 ? 19.885 -4.390 -9.283 1.00 85.12 89 HIS A N 1
ATOM 698 C CA . HIS A 1 89 ? 19.582 -5.821 -9.249 1.00 85.12 89 HIS A CA 1
ATOM 699 C C . HIS A 1 89 ? 19.004 -6.237 -7.890 1.00 85.12 89 HIS A C 1
ATOM 701 O O . HIS A 1 89 ? 17.924 -6.821 -7.819 1.00 85.12 89 HIS A O 1
ATOM 707 N N . ASP A 1 90 ? 19.663 -5.841 -6.796 1.00 81.88 90 ASP A N 1
ATOM 708 C CA . ASP A 1 90 ? 19.197 -6.149 -5.439 1.00 81.88 90 ASP A CA 1
ATOM 709 C C . ASP A 1 90 ? 17.825 -5.526 -5.144 1.00 81.88 90 ASP A C 1
ATOM 711 O O . ASP A 1 90 ? 16.988 -6.138 -4.477 1.00 81.88 90 ASP A O 1
ATOM 715 N N . VAL A 1 91 ? 17.574 -4.319 -5.663 1.00 83.81 91 VAL A N 1
ATOM 716 C CA . VAL A 1 91 ? 16.291 -3.623 -5.510 1.00 83.81 91 VAL A CA 1
ATOM 717 C C . VAL A 1 91 ? 15.185 -4.365 -6.253 1.00 83.81 91 VAL A C 1
ATOM 719 O O . VAL A 1 91 ? 14.151 -4.657 -5.655 1.00 83.81 91 VAL A O 1
ATOM 722 N N . LEU A 1 92 ? 15.402 -4.706 -7.526 1.00 86.44 92 LEU A N 1
ATOM 723 C CA . LEU A 1 92 ? 14.432 -5.432 -8.345 1.00 86.44 92 LEU A CA 1
ATOM 724 C C . LEU A 1 92 ? 14.161 -6.831 -7.794 1.00 86.44 92 LEU A C 1
ATOM 726 O O . LEU A 1 92 ? 13.004 -7.212 -7.650 1.00 86.44 92 LEU A O 1
ATOM 730 N N . HIS A 1 93 ? 15.202 -7.563 -7.397 1.00 86.81 93 HIS A N 1
ATOM 731 C CA . HIS A 1 93 ? 15.051 -8.876 -6.778 1.00 86.81 93 HIS A CA 1
ATOM 732 C C . HIS A 1 93 ? 14.231 -8.799 -5.478 1.00 86.81 93 HIS A C 1
ATOM 734 O O . HIS A 1 93 ? 13.376 -9.646 -5.209 1.00 86.81 93 HIS A O 1
ATOM 740 N N . CYS A 1 94 ? 14.453 -7.760 -4.668 1.00 83.88 94 CYS A N 1
ATOM 741 C CA . CYS A 1 94 ? 13.679 -7.536 -3.453 1.00 83.88 94 CYS A CA 1
ATOM 742 C C . CYS A 1 94 ? 12.212 -7.180 -3.757 1.00 83.88 94 CYS A C 1
ATOM 744 O O . CYS A 1 94 ? 11.301 -7.708 -3.114 1.00 83.88 94 CYS A O 1
ATOM 746 N N . LEU A 1 95 ? 11.967 -6.350 -4.777 1.00 84.06 95 LEU A N 1
ATOM 747 C CA . LEU A 1 95 ? 10.621 -6.040 -5.264 1.00 84.06 95 LEU A CA 1
ATOM 748 C C . LEU A 1 95 ? 9.899 -7.272 -5.789 1.00 84.06 95 LEU A C 1
ATOM 750 O O . LEU A 1 95 ? 8.745 -7.465 -5.446 1.00 84.06 95 LEU A O 1
ATOM 754 N N . ASP A 1 96 ? 10.552 -8.129 -6.565 1.00 86.31 96 ASP A N 1
ATOM 755 C CA . ASP A 1 96 ? 9.909 -9.320 -7.126 1.00 86.31 96 ASP A CA 1
ATOM 756 C C . ASP A 1 96 ? 9.496 -10.314 -6.043 1.00 86.31 96 ASP A C 1
ATOM 758 O O . ASP A 1 96 ? 8.464 -10.981 -6.156 1.00 86.31 96 ASP A O 1
ATOM 762 N N . LYS A 1 97 ? 10.265 -10.369 -4.952 1.00 85.69 97 LYS A N 1
ATOM 763 C CA . LYS A 1 97 ? 9.952 -11.196 -3.788 1.00 85.69 97 LYS A CA 1
ATOM 764 C C . LYS A 1 97 ? 8.800 -10.630 -2.951 1.00 85.69 97 LYS A C 1
ATOM 766 O O . LYS A 1 97 ? 7.962 -11.403 -2.488 1.00 85.69 97 LYS A O 1
ATOM 771 N N . SER A 1 98 ? 8.775 -9.317 -2.726 1.00 82.50 98 SER A N 1
ATOM 772 C CA . SER A 1 98 ? 7.835 -8.672 -1.792 1.00 82.50 98 SER A CA 1
ATOM 773 C C . SER A 1 98 ? 6.576 -8.119 -2.471 1.00 82.50 98 SER A C 1
ATOM 775 O O . SER A 1 98 ? 5.504 -8.098 -1.872 1.00 82.50 98 SER A O 1
ATOM 777 N N . PHE A 1 99 ? 6.695 -7.699 -3.730 1.00 82.06 99 PHE A N 1
ATOM 778 C CA . PHE A 1 99 ? 5.693 -7.018 -4.552 1.00 82.06 99 PHE A CA 1
ATOM 779 C C . PHE A 1 99 ? 5.782 -7.491 -6.012 1.00 82.06 99 PHE A C 1
ATOM 781 O O . PHE A 1 99 ? 6.126 -6.728 -6.919 1.00 82.06 99 PHE A O 1
ATOM 788 N N . SER A 1 100 ? 5.445 -8.757 -6.256 1.00 78.62 100 SER A N 1
ATOM 789 C CA . SER A 1 100 ? 5.558 -9.402 -7.576 1.00 78.62 100 SER A CA 1
ATOM 790 C C . SER A 1 100 ? 4.782 -8.710 -8.707 1.00 78.62 100 SER A C 1
ATOM 792 O O . SER A 1 100 ? 5.133 -8.866 -9.871 1.00 78.62 100 SER A O 1
ATOM 794 N N . ASN A 1 101 ? 3.767 -7.905 -8.374 1.00 78.12 101 ASN A N 1
ATOM 795 C CA . ASN A 1 101 ? 2.982 -7.113 -9.329 1.00 78.12 101 ASN A CA 1
ATOM 796 C C . ASN A 1 101 ? 3.349 -5.617 -9.321 1.00 78.12 101 ASN A C 1
ATOM 798 O O . ASN A 1 101 ? 2.532 -4.779 -9.695 1.00 78.12 101 ASN A O 1
ATOM 802 N N . SER A 1 102 ? 4.543 -5.257 -8.841 1.00 86.12 102 SER A N 1
ATOM 803 C CA . SER A 1 102 ? 4.987 -3.862 -8.812 1.00 86.12 102 SER A CA 1
ATOM 804 C C . SER A 1 102 ? 5.278 -3.331 -10.216 1.00 86.12 102 SER A C 1
ATOM 806 O O . SER A 1 102 ? 5.989 -3.946 -11.017 1.00 86.12 102 SER A O 1
ATOM 808 N N . ASN A 1 103 ? 4.750 -2.147 -10.495 1.00 87.31 103 ASN A N 1
ATOM 809 C CA . ASN A 1 103 ? 5.067 -1.382 -11.684 1.00 87.31 103 ASN A CA 1
ATOM 810 C C . ASN A 1 103 ? 6.339 -0.580 -11.438 1.00 87.31 103 ASN A C 1
ATOM 812 O O . ASN A 1 103 ? 6.477 0.105 -10.424 1.00 87.31 103 ASN A O 1
ATOM 816 N N . VAL A 1 104 ? 7.254 -0.635 -12.397 1.00 86.88 104 VAL A N 1
ATOM 817 C CA . VAL A 1 104 ? 8.508 0.109 -12.371 1.00 86.88 104 VAL A CA 1
ATOM 818 C C . VAL A 1 104 ? 8.519 1.091 -13.536 1.00 86.88 104 VAL A C 1
ATOM 820 O O . VAL A 1 104 ? 8.331 0.705 -14.684 1.00 86.88 104 VAL A O 1
ATOM 823 N N . ALA A 1 105 ? 8.714 2.368 -13.250 1.00 86.94 105 ALA A N 1
ATOM 824 C CA . ALA A 1 105 ? 8.735 3.440 -14.231 1.00 86.94 105 ALA A CA 1
ATOM 825 C C . ALA A 1 105 ? 10.009 4.270 -14.055 1.00 86.94 105 ALA A C 1
ATOM 827 O O . ALA A 1 105 ? 10.480 4.488 -12.942 1.00 86.94 105 ALA A O 1
ATOM 828 N N . ILE A 1 106 ? 10.569 4.757 -15.158 1.00 84.81 106 ILE A N 1
ATOM 829 C CA . ILE A 1 106 ? 11.675 5.717 -15.135 1.00 84.81 106 ILE A CA 1
ATOM 830 C C . ILE A 1 106 ? 11.092 7.110 -15.349 1.00 84.81 106 ILE A C 1
ATOM 832 O O . ILE A 1 106 ? 10.449 7.374 -16.368 1.00 84.81 106 ILE A O 1
ATOM 836 N N . ALA A 1 107 ? 11.319 7.993 -14.384 1.00 81.88 107 ALA A N 1
ATOM 837 C CA . ALA A 1 107 ? 10.881 9.377 -14.399 1.00 81.88 107 ALA A CA 1
ATOM 838 C C . ALA A 1 107 ? 12.090 10.303 -14.540 1.00 81.88 107 ALA A C 1
ATOM 840 O O . ALA A 1 107 ? 13.081 10.141 -13.836 1.00 81.88 107 ALA A O 1
ATOM 841 N N . TYR A 1 108 ? 12.009 11.311 -15.405 1.00 76.25 108 TYR A N 1
ATOM 842 C CA . TYR A 1 108 ? 13.046 12.337 -15.497 1.00 76.25 108 TYR A CA 1
ATOM 843 C C . TYR A 1 108 ? 12.624 13.557 -14.685 1.00 76.25 108 TYR A C 1
ATOM 845 O O . TYR A 1 108 ? 11.825 14.377 -15.134 1.00 76.25 108 TYR A O 1
ATOM 853 N N . GLU A 1 109 ? 13.172 13.695 -13.482 1.00 75.00 109 GLU A N 1
ATOM 854 C CA . GLU A 1 109 ? 12.949 14.869 -12.641 1.00 75.00 109 GLU A CA 1
ATOM 855 C C . GLU A 1 109 ? 14.193 15.754 -12.684 1.00 75.00 109 GLU A C 1
ATOM 857 O O . GLU A 1 109 ? 15.297 15.310 -12.377 1.00 75.00 109 GLU A O 1
ATOM 862 N N . ARG A 1 110 ? 14.031 17.026 -13.077 1.00 79.31 110 ARG A N 1
ATOM 863 C CA . ARG A 1 110 ? 15.144 17.992 -13.197 1.00 79.31 110 ARG A CA 1
ATOM 864 C C . ARG A 1 110 ? 16.325 17.451 -14.025 1.00 79.31 110 ARG A C 1
ATOM 866 O O . ARG A 1 110 ? 17.479 17.674 -13.674 1.00 79.31 110 ARG A O 1
ATOM 873 N N . MET A 1 111 ? 16.023 16.752 -15.123 1.00 75.62 111 MET A N 1
ATOM 874 C CA . MET A 1 111 ? 17.000 16.113 -16.023 1.00 75.62 111 MET A CA 1
ATOM 875 C C . MET A 1 111 ? 17.819 14.970 -15.401 1.00 75.62 111 MET A C 1
ATOM 877 O O . MET A 1 111 ? 18.790 14.522 -16.005 1.00 75.62 111 MET A O 1
ATOM 881 N N . GLN A 1 112 ? 17.436 14.464 -14.226 1.00 76.81 112 GLN A N 1
ATOM 882 C CA . GLN A 1 112 ? 18.030 13.269 -13.633 1.00 76.81 112 GLN A CA 1
ATOM 883 C C . GLN A 1 112 ? 17.033 12.105 -13.713 1.00 76.81 112 GLN A C 1
ATOM 885 O O . GLN A 1 112 ? 15.874 12.281 -13.322 1.00 76.81 112 GLN A O 1
ATOM 890 N N . PRO A 1 113 ? 17.445 10.932 -14.229 1.00 77.38 113 PRO A N 1
ATOM 891 C CA . PRO A 1 113 ? 16.595 9.754 -14.214 1.00 77.38 113 PRO A CA 1
ATOM 892 C C . PRO A 1 113 ? 16.410 9.287 -12.769 1.00 77.38 113 PRO A C 1
ATOM 894 O O . PRO A 1 113 ? 17.374 9.115 -12.024 1.00 77.38 113 PRO A O 1
ATOM 897 N N . ARG A 1 114 ? 15.158 9.076 -12.386 1.00 84.00 114 ARG A N 1
ATOM 898 C CA . ARG A 1 114 ? 14.739 8.524 -11.103 1.00 84.00 114 ARG A CA 1
ATOM 899 C C . ARG A 1 114 ? 13.891 7.298 -11.349 1.00 84.00 114 ARG A C 1
ATOM 901 O O . ARG A 1 114 ? 13.133 7.239 -12.319 1.00 84.00 114 ARG A O 1
ATOM 908 N N . LEU A 1 115 ? 14.008 6.337 -10.448 1.00 86.94 115 LEU A N 1
ATOM 909 C CA . LEU A 1 115 ? 13.152 5.174 -10.461 1.00 86.94 115 LEU A CA 1
ATOM 910 C C . LEU A 1 115 ? 11.890 5.472 -9.664 1.00 86.94 115 LEU A C 1
ATOM 912 O O . LEU A 1 115 ? 11.949 5.873 -8.503 1.00 86.94 115 LEU A O 1
ATOM 916 N N . PHE A 1 116 ? 10.750 5.251 -10.291 1.00 88.81 116 PHE A N 1
ATOM 917 C CA . PHE A 1 116 ? 9.460 5.243 -9.641 1.00 88.81 116 PHE A CA 1
ATOM 918 C C . PHE A 1 116 ? 8.970 3.807 -9.546 1.00 88.81 116 PHE A C 1
ATOM 920 O O . PHE A 1 116 ? 8.882 3.103 -10.551 1.00 88.81 116 PHE A O 1
ATOM 927 N N . ILE A 1 117 ? 8.642 3.380 -8.337 1.00 88.38 117 ILE A N 1
ATOM 928 C CA . ILE A 1 117 ? 8.030 2.081 -8.093 1.00 88.38 117 ILE A CA 1
ATOM 929 C C . ILE A 1 117 ? 6.639 2.326 -7.550 1.00 88.38 117 ILE A C 1
ATOM 931 O O . ILE A 1 117 ? 6.468 3.063 -6.583 1.00 88.38 117 ILE A O 1
ATOM 935 N N . GLU A 1 118 ? 5.664 1.667 -8.149 1.00 89.00 118 GLU A N 1
ATOM 936 C CA . GLU A 1 118 ? 4.293 1.619 -7.677 1.00 89.00 118 GLU A CA 1
ATOM 937 C C . GLU A 1 118 ? 3.951 0.166 -7.367 1.00 89.00 118 GLU A C 1
ATOM 939 O O . GLU A 1 118 ? 3.967 -0.697 -8.242 1.00 89.00 118 GLU A O 1
ATOM 944 N N . ALA A 1 119 ? 3.681 -0.119 -6.100 1.00 86.88 119 ALA A N 1
ATOM 945 C CA . ALA A 1 119 ? 3.344 -1.446 -5.621 1.00 86.88 119 ALA A CA 1
ATOM 946 C C . ALA A 1 119 ? 1.952 -1.423 -4.992 1.00 86.88 119 ALA A C 1
ATOM 948 O O . ALA A 1 119 ? 1.687 -0.677 -4.048 1.00 86.88 119 ALA A O 1
ATOM 949 N N . THR A 1 120 ? 1.055 -2.263 -5.497 1.00 84.00 120 THR A N 1
ATOM 950 C CA . THR A 1 120 ? -0.247 -2.498 -4.871 1.00 84.00 120 THR A CA 1
ATOM 951 C C . THR A 1 120 ? -0.058 -3.415 -3.664 1.00 84.00 120 THR A C 1
ATOM 953 O O . THR A 1 120 ? 0.381 -4.554 -3.824 1.00 84.00 120 THR A O 1
ATOM 956 N N . LEU A 1 121 ? -0.369 -2.927 -2.459 1.00 78.31 121 LEU A N 1
ATOM 957 C CA . LEU A 1 121 ? -0.296 -3.737 -1.236 1.00 78.31 121 LEU A CA 1
ATOM 958 C C . LEU A 1 121 ? -1.491 -4.686 -1.126 1.00 78.31 121 LEU A C 1
ATOM 960 O O . LEU A 1 121 ? -1.338 -5.852 -0.769 1.00 78.31 121 LEU A O 1
ATOM 964 N N . ASP A 1 122 ? -2.675 -4.159 -1.424 1.00 75.00 122 ASP A N 1
ATOM 965 C CA . ASP A 1 122 ? -3.953 -4.860 -1.427 1.00 75.00 122 ASP A CA 1
ATOM 966 C C . ASP A 1 122 ? -4.941 -4.125 -2.351 1.00 75.00 122 ASP A C 1
ATOM 968 O O . ASP A 1 122 ? -4.604 -3.118 -2.974 1.00 75.00 122 ASP A O 1
ATOM 972 N N . SER A 1 123 ? -6.183 -4.610 -2.442 1.00 73.12 123 SER A N 1
ATOM 973 C CA . SER A 1 123 ? -7.234 -3.990 -3.273 1.00 73.12 123 SER A CA 1
ATOM 974 C C . SER A 1 123 ? -7.541 -2.515 -2.955 1.00 73.12 123 SER A C 1
ATOM 976 O O . SER A 1 123 ? -8.251 -1.863 -3.716 1.00 73.12 123 SER A O 1
ATOM 978 N N . SER A 1 124 ? -7.048 -1.992 -1.833 1.00 73.81 124 SER A N 1
ATOM 979 C CA . SER A 1 124 ? -7.332 -0.659 -1.310 1.00 73.81 124 SER A CA 1
ATOM 980 C C . SER A 1 124 ? -6.112 0.237 -1.134 1.00 73.81 124 SER A C 1
ATOM 982 O O . SER A 1 124 ? -6.294 1.420 -0.885 1.00 73.81 124 SER A O 1
ATOM 984 N N . ALA A 1 125 ? -4.889 -0.268 -1.281 1.00 82.12 125 ALA A N 1
ATOM 985 C CA . ALA A 1 125 ? -3.690 0.496 -0.959 1.00 82.12 125 ALA A CA 1
ATOM 986 C C . ALA A 1 125 ? -2.617 0.399 -2.041 1.00 82.12 125 ALA A C 1
ATOM 988 O O . ALA A 1 125 ? -2.257 -0.688 -2.504 1.00 82.12 125 ALA A O 1
ATOM 989 N N . VAL A 1 126 ? -2.04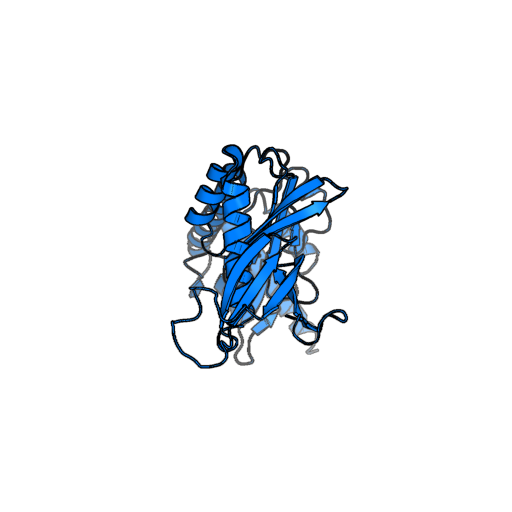7 1.555 -2.380 1.00 86.25 126 VAL A N 1
ATOM 990 C CA . VAL A 1 126 ? -0.901 1.671 -3.281 1.00 86.25 126 VAL A CA 1
ATOM 991 C C . VAL A 1 126 ? 0.243 2.355 -2.547 1.00 86.25 126 VAL A C 1
ATOM 993 O O . VAL A 1 126 ? 0.075 3.411 -1.938 1.00 86.25 126 VAL A O 1
ATOM 996 N N . VAL A 1 127 ? 1.419 1.743 -2.616 1.00 87.44 127 VAL A N 1
ATOM 997 C CA . VAL A 1 127 ? 2.681 2.328 -2.175 1.00 87.44 127 VAL A CA 1
ATOM 998 C C . VAL A 1 127 ? 3.413 2.840 -3.393 1.00 87.44 127 VAL A C 1
ATOM 1000 O O . VAL A 1 127 ? 3.605 2.113 -4.366 1.00 87.44 127 VAL A O 1
ATOM 1003 N N . THR A 1 128 ? 3.867 4.081 -3.317 1.00 88.56 128 THR A N 1
ATOM 1004 C CA . THR A 1 128 ? 4.746 4.667 -4.319 1.00 88.56 128 THR A CA 1
ATOM 1005 C C . THR A 1 128 ? 6.084 5.019 -3.689 1.00 88.56 128 THR A C 1
ATOM 1007 O O . THR A 1 128 ? 6.147 5.574 -2.594 1.00 88.56 128 THR A O 1
ATOM 1010 N N . MET A 1 129 ? 7.170 4.665 -4.365 1.00 89.38 129 MET A N 1
ATOM 1011 C CA . MET A 1 129 ? 8.539 4.928 -3.931 1.00 89.38 129 MET A CA 1
ATOM 1012 C C . MET A 1 129 ? 9.292 5.636 -5.050 1.00 89.38 129 MET A C 1
ATOM 1014 O O . MET A 1 129 ? 9.262 5.206 -6.201 1.00 89.38 129 MET A O 1
ATOM 1018 N N . HIS A 1 130 ? 9.980 6.716 -4.697 1.00 89.00 130 HIS A N 1
ATOM 1019 C CA . HIS A 1 130 ? 10.902 7.426 -5.572 1.00 89.00 130 HIS A CA 1
ATOM 1020 C C . HIS A 1 130 ? 12.325 7.093 -5.129 1.00 89.00 130 HIS A C 1
ATOM 1022 O O . HIS A 1 130 ? 12.744 7.473 -4.031 1.00 89.00 130 HIS A O 1
ATOM 1028 N N . ILE A 1 131 ? 13.065 6.389 -5.979 1.00 88.19 131 ILE A N 1
ATOM 1029 C CA . ILE A 1 131 ? 14.433 5.954 -5.707 1.00 88.19 131 ILE A CA 1
ATOM 1030 C C . ILE A 1 131 ? 15.390 6.675 -6.655 1.00 88.19 131 ILE A C 1
ATOM 1032 O O . ILE A 1 131 ? 15.191 6.721 -7.870 1.00 88.19 131 ILE A O 1
ATOM 1036 N N . ASP A 1 132 ? 16.424 7.276 -6.079 1.00 86.25 132 ASP A N 1
ATOM 1037 C CA . ASP A 1 132 ? 17.483 7.959 -6.816 1.00 86.25 132 ASP A CA 1
ATOM 1038 C C . ASP A 1 132 ? 18.476 6.958 -7.426 1.00 86.25 132 ASP A C 1
ATOM 1040 O O . ASP A 1 132 ? 18.502 5.785 -7.057 1.00 86.25 132 ASP A O 1
ATOM 1044 N N . TRP A 1 133 ? 19.327 7.410 -8.350 1.00 80.75 133 TRP A N 1
ATOM 1045 C CA . TRP A 1 133 ? 20.243 6.535 -9.091 1.00 80.75 133 TRP A CA 1
ATOM 1046 C C . TRP A 1 133 ? 21.213 5.742 -8.207 1.00 80.75 133 TRP A C 1
ATOM 1048 O O . TRP A 1 133 ? 21.657 4.662 -8.583 1.00 80.75 133 TRP A O 1
ATOM 1058 N N . ASN A 1 134 ? 21.511 6.249 -7.012 1.00 80.94 134 ASN A N 1
ATOM 1059 C CA . ASN A 1 134 ? 22.324 5.584 -5.993 1.00 80.94 134 ASN A CA 1
ATOM 1060 C C . ASN A 1 134 ? 21.548 4.554 -5.143 1.00 80.94 134 ASN A C 1
ATOM 1062 O O . ASN A 1 134 ? 22.037 4.175 -4.082 1.00 80.94 134 ASN A O 1
ATOM 1066 N N . ALA A 1 135 ? 20.352 4.140 -5.573 1.00 80.31 135 ALA A N 1
ATOM 1067 C CA . ALA A 1 135 ? 19.442 3.238 -4.863 1.00 80.31 135 ALA A CA 1
ATOM 1068 C C . ALA A 1 135 ? 18.903 3.770 -3.514 1.00 80.31 135 ALA A C 1
ATOM 1070 O O . ALA A 1 135 ? 18.270 3.026 -2.762 1.00 80.31 135 ALA A O 1
ATOM 1071 N N . LYS A 1 136 ? 19.090 5.063 -3.208 1.00 84.62 136 LYS A N 1
ATOM 1072 C CA . LYS A 1 136 ? 18.515 5.695 -2.014 1.00 84.62 136 LYS A CA 1
ATOM 1073 C C . LYS A 1 136 ? 17.060 6.096 -2.251 1.00 84.62 136 LYS A C 1
ATOM 1075 O O . LYS A 1 136 ? 16.747 6.761 -3.241 1.00 84.62 136 LYS A O 1
ATOM 1080 N N . ILE A 1 137 ? 16.186 5.776 -1.298 1.00 87.19 137 ILE A N 1
ATOM 1081 C CA . ILE A 1 137 ? 14.791 6.230 -1.308 1.00 87.19 137 ILE A CA 1
ATOM 1082 C C . ILE A 1 137 ? 14.732 7.718 -0.939 1.00 87.19 137 ILE A C 1
ATOM 1084 O O . ILE A 1 137 ? 15.130 8.123 0.153 1.00 87.19 137 ILE A O 1
ATOM 1088 N N . GLN A 1 138 ? 14.226 8.534 -1.859 1.00 86.31 138 GLN A N 1
ATOM 1089 C CA . GLN A 1 138 ? 14.072 9.983 -1.686 1.00 86.31 138 GLN A CA 1
ATOM 1090 C C . GLN A 1 138 ? 12.694 10.368 -1.162 1.00 86.31 138 GLN A C 1
ATOM 1092 O O . GLN A 1 138 ? 12.567 11.368 -0.465 1.00 86.31 138 GLN A O 1
ATOM 1097 N N . ALA A 1 139 ? 11.677 9.600 -1.541 1.00 85.69 139 ALA A N 1
ATOM 1098 C CA . ALA A 1 139 ? 10.319 9.775 -1.063 1.00 85.69 139 ALA A CA 1
ATOM 1099 C C . ALA A 1 139 ? 9.588 8.436 -1.110 1.00 85.69 139 ALA A C 1
ATOM 1101 O O . ALA A 1 139 ? 9.816 7.616 -2.006 1.00 85.69 139 ALA A O 1
ATOM 1102 N N . MET A 1 140 ? 8.692 8.231 -0.155 1.00 86.44 140 MET A N 1
ATOM 1103 C CA . MET A 1 140 ? 7.789 7.093 -0.119 1.00 86.44 140 MET A CA 1
ATOM 1104 C C . MET A 1 140 ? 6.420 7.587 0.323 1.00 86.44 140 MET A C 1
ATOM 1106 O O . MET A 1 140 ? 6.313 8.347 1.281 1.00 86.44 140 MET A O 1
ATOM 1110 N N . GLN A 1 141 ? 5.377 7.169 -0.380 1.00 85.75 141 GLN A N 1
ATOM 1111 C CA . GLN A 1 141 ? 4.008 7.579 -0.106 1.00 85.75 141 GLN A CA 1
ATOM 1112 C C . GLN A 1 141 ? 3.100 6.357 -0.100 1.00 85.75 141 GLN A C 1
ATOM 1114 O O . GLN A 1 141 ? 3.267 5.443 -0.910 1.00 85.75 141 GLN A O 1
ATOM 1119 N N . ILE A 1 142 ? 2.122 6.353 0.800 1.00 84.88 142 ILE A N 1
ATOM 1120 C CA . ILE A 1 142 ? 1.068 5.340 0.839 1.00 84.88 142 ILE A CA 1
ATOM 1121 C C . ILE A 1 142 ? -0.266 6.035 0.620 1.00 84.88 142 ILE A C 1
ATOM 1123 O O . ILE A 1 142 ? -0.612 6.941 1.377 1.00 84.88 142 ILE A O 1
ATOM 1127 N N . ALA A 1 143 ? -1.004 5.607 -0.399 1.00 79.38 143 ALA A N 1
ATOM 1128 C CA . ALA A 1 143 ? -2.297 6.164 -0.765 1.00 79.38 143 ALA A CA 1
ATOM 1129 C C . ALA A 1 143 ? -3.409 5.113 -0.666 1.00 79.38 143 ALA A C 1
ATOM 1131 O O . ALA A 1 143 ? -3.203 3.940 -0.995 1.00 79.38 143 ALA A O 1
ATOM 1132 N N . ASP A 1 144 ? -4.592 5.552 -0.230 1.00 78.06 144 ASP A N 1
ATOM 1133 C CA . ASP A 1 144 ? -5.830 4.779 -0.362 1.00 78.06 144 ASP A CA 1
ATOM 1134 C C . ASP A 1 144 ? -6.354 4.893 -1.804 1.00 78.06 144 ASP A C 1
ATOM 1136 O O . ASP A 1 144 ? -6.564 5.991 -2.321 1.00 78.06 144 ASP A O 1
ATOM 1140 N N . ASN A 1 145 ? -6.544 3.748 -2.457 1.00 71.31 145 ASN A N 1
ATOM 1141 C CA . ASN A 1 145 ? -6.968 3.630 -3.852 1.00 71.31 145 ASN A CA 1
ATOM 1142 C C . ASN A 1 145 ? -8.501 3.674 -4.017 1.00 71.31 145 ASN A C 1
ATOM 1144 O O . ASN A 1 145 ? -9.012 3.533 -5.125 1.00 71.31 145 ASN A O 1
ATOM 1148 N N . ARG A 1 146 ? -9.264 3.805 -2.919 1.00 61.97 146 ARG A N 1
ATOM 1149 C CA . ARG A 1 146 ? -10.737 3.757 -2.952 1.00 61.97 146 ARG A CA 1
ATOM 1150 C C . ARG A 1 146 ? -11.407 5.075 -3.351 1.00 61.97 146 ARG A C 1
ATOM 1152 O O . ARG A 1 146 ? -12.555 5.030 -3.783 1.00 61.97 146 ARG A O 1
ATOM 1159 N N . ASP A 1 147 ? -10.718 6.213 -3.249 1.00 53.75 147 ASP A N 1
ATOM 1160 C CA . ASP A 1 147 ? -11.271 7.540 -3.563 1.00 53.75 147 ASP A CA 1
ATOM 1161 C C . ASP A 1 147 ? -10.500 8.211 -4.715 1.00 53.75 147 ASP A C 1
ATOM 1163 O O . ASP A 1 147 ? -9.514 8.914 -4.503 1.00 53.75 147 ASP A O 1
ATOM 1167 N N . ASN A 1 148 ? -10.992 8.034 -5.948 1.00 49.00 148 ASN A N 1
ATOM 1168 C CA . ASN A 1 148 ? -10.387 8.575 -7.179 1.00 49.00 148 ASN A CA 1
ATOM 1169 C C . ASN A 1 148 ? -10.251 10.114 -7.220 1.00 49.00 148 ASN A C 1
ATOM 1171 O O . ASN A 1 148 ? -9.481 10.615 -8.033 1.00 49.00 148 ASN A O 1
ATOM 1175 N N . ASP A 1 149 ? -10.969 10.863 -6.375 1.00 44.41 149 ASP A N 1
ATOM 1176 C CA . ASP A 1 149 ? -10.970 12.339 -6.403 1.00 44.41 149 ASP A CA 1
ATOM 1177 C C . ASP A 1 149 ? -10.233 12.997 -5.223 1.00 44.41 149 ASP A C 1
ATOM 1179 O O . ASP A 1 149 ? -9.911 14.186 -5.282 1.00 44.41 149 ASP A O 1
ATOM 1183 N N . LYS A 1 150 ? -9.949 12.251 -4.147 1.00 52.34 150 LYS A N 1
ATOM 1184 C CA . LYS A 1 150 ? -9.209 12.719 -2.961 1.00 52.34 150 LYS A CA 1
ATOM 1185 C C . LYS A 1 150 ? -8.516 11.533 -2.297 1.00 52.34 150 LYS A C 1
ATOM 1187 O O . LYS A 1 150 ? -8.926 11.093 -1.226 1.00 52.34 150 LYS A O 1
ATOM 1192 N N . SER A 1 151 ? -7.486 10.994 -2.943 1.00 56.50 151 SER A N 1
ATOM 1193 C CA . SER A 1 151 ? -6.662 9.965 -2.316 1.00 56.50 151 SER A CA 1
ATOM 1194 C C . SER A 1 151 ? -5.950 10.580 -1.107 1.00 56.50 151 SER A C 1
ATOM 1196 O O . SER A 1 151 ? -5.007 11.369 -1.263 1.00 56.50 151 SER A O 1
ATOM 1198 N N . ASP A 1 152 ? -6.417 10.238 0.094 1.00 65.25 152 ASP A N 1
ATOM 1199 C CA . ASP A 1 152 ? -5.661 10.462 1.320 1.00 65.25 152 ASP A CA 1
ATOM 1200 C C . ASP A 1 152 ? -4.331 9.724 1.143 1.00 65.25 152 ASP A C 1
ATOM 1202 O O . ASP A 1 152 ? -4.290 8.494 1.036 1.00 65.25 152 ASP A O 1
ATOM 1206 N N . HIS A 1 153 ? -3.250 10.489 1.034 1.00 71.81 153 HIS A N 1
ATOM 1207 C CA . HIS A 1 153 ? -1.901 9.962 0.933 1.00 71.81 153 HIS A CA 1
ATOM 1208 C C . HIS A 1 153 ? -1.106 10.414 2.145 1.00 71.81 153 HIS A C 1
ATOM 1210 O O . HIS A 1 153 ? -1.252 11.536 2.633 1.00 71.81 153 HIS A O 1
ATOM 1216 N N . VAL A 1 154 ? -0.266 9.514 2.635 1.00 75.88 154 VAL A N 1
ATOM 1217 C CA . VAL A 1 154 ? 0.674 9.798 3.710 1.00 75.88 154 VAL A CA 1
ATOM 1218 C C . VAL A 1 154 ? 2.068 9.672 3.139 1.00 75.88 154 VAL A C 1
ATOM 1220 O O . VAL A 1 154 ? 2.459 8.604 2.664 1.00 75.88 154 VAL A O 1
ATOM 1223 N N . GLU A 1 155 ? 2.798 10.780 3.167 1.00 79.62 155 GLU A N 1
ATOM 1224 C CA . GLU A 1 155 ? 4.217 10.805 2.851 1.00 79.62 155 GLU A CA 1
ATOM 1225 C C . GLU A 1 155 ? 5.016 10.364 4.074 1.00 79.62 155 GLU A C 1
ATOM 1227 O O . GLU A 1 155 ? 4.783 10.819 5.195 1.00 79.62 155 GLU A O 1
ATOM 1232 N N . LEU A 1 156 ? 5.931 9.429 3.854 1.00 78.56 156 LEU A N 1
ATOM 1233 C CA . LEU A 1 156 ? 6.793 8.880 4.882 1.00 78.56 156 LEU A CA 1
ATOM 1234 C C . LEU A 1 156 ? 8.126 9.610 4.885 1.00 78.56 156 LEU A C 1
ATOM 1236 O O . LEU A 1 156 ? 8.682 9.944 3.839 1.00 78.56 156 LEU A O 1
ATOM 1240 N N . ASP A 1 157 ? 8.662 9.807 6.082 1.00 78.88 157 ASP A N 1
ATOM 1241 C CA . ASP A 1 157 ? 10.015 10.304 6.255 1.00 78.88 157 ASP A CA 1
ATOM 1242 C C . ASP A 1 157 ? 11.019 9.207 5.894 1.00 78.88 157 ASP A C 1
ATOM 1244 O O . ASP A 1 157 ? 11.198 8.234 6.627 1.00 78.88 157 ASP A O 1
ATOM 1248 N N . THR A 1 158 ? 11.679 9.373 4.753 1.00 83.00 158 THR A N 1
ATOM 1249 C CA . THR A 1 158 ? 12.691 8.436 4.258 1.00 83.00 158 THR A CA 1
ATOM 1250 C C . THR A 1 158 ? 14.111 8.861 4.635 1.00 83.00 158 THR A C 1
ATOM 1252 O O . THR A 1 158 ? 15.075 8.307 4.108 1.00 83.00 158 THR A O 1
ATOM 1255 N N . SER A 1 159 ? 14.287 9.833 5.541 1.00 82.81 159 SER A N 1
ATOM 1256 C CA . SER A 1 159 ? 15.614 10.316 5.961 1.00 82.81 159 SER A CA 1
ATOM 1257 C C . SER A 1 159 ? 16.485 9.220 6.580 1.00 82.81 159 SER A C 1
ATOM 1259 O O . SER A 1 159 ? 17.706 9.231 6.403 1.00 82.81 159 SER A O 1
ATOM 1261 N N . THR A 1 160 ? 15.855 8.256 7.252 1.00 82.25 160 THR A N 1
ATOM 1262 C CA . THR A 1 160 ? 16.497 7.087 7.863 1.00 82.25 160 THR A CA 1
ATOM 1263 C C . THR A 1 160 ? 16.620 5.901 6.909 1.00 82.25 160 THR A C 1
ATOM 1265 O O . THR A 1 160 ? 17.307 4.936 7.239 1.00 82.25 160 THR A O 1
ATOM 1268 N N . PHE A 1 161 ? 15.989 5.952 5.732 1.00 85.81 161 PHE A N 1
ATOM 1269 C CA . PHE A 1 161 ? 16.009 4.846 4.781 1.00 85.81 161 PHE A CA 1
ATOM 1270 C C . PHE A 1 161 ? 17.302 4.893 3.974 1.00 85.81 161 PHE A C 1
ATOM 1272 O O . PHE A 1 161 ? 17.606 5.848 3.253 1.00 85.81 161 PHE A O 1
ATOM 1279 N N . THR A 1 162 ? 18.071 3.823 4.101 1.00 83.50 162 THR A N 1
ATOM 1280 C CA . THR A 1 162 ? 19.333 3.616 3.395 1.00 83.50 162 THR A CA 1
ATOM 1281 C C . THR A 1 162 ? 19.156 2.720 2.176 1.00 83.50 162 THR A C 1
ATOM 1283 O O . THR A 1 162 ? 19.934 2.826 1.231 1.00 83.50 162 THR A O 1
ATOM 1286 N N . SER A 1 163 ? 18.121 1.876 2.169 1.00 84.38 163 SER A N 1
ATOM 1287 C CA . SER A 1 163 ? 17.829 0.934 1.089 1.00 84.38 163 SER A CA 1
ATOM 1288 C C . SER A 1 163 ? 16.336 0.603 0.988 1.00 84.38 163 SER A C 1
ATOM 1290 O O . SER A 1 163 ? 15.533 0.977 1.843 1.00 84.38 163 SER A O 1
ATOM 1292 N N . ILE A 1 164 ? 15.961 -0.169 -0.037 1.00 84.81 164 ILE A N 1
ATOM 1293 C CA . ILE A 1 164 ? 14.596 -0.693 -0.173 1.00 84.81 164 ILE A CA 1
ATOM 1294 C C . ILE A 1 164 ? 14.190 -1.670 0.937 1.00 84.81 164 ILE A C 1
ATOM 1296 O O . ILE A 1 164 ? 13.007 -1.780 1.259 1.00 84.81 164 ILE A O 1
ATOM 1300 N N . TYR A 1 165 ? 15.157 -2.341 1.565 1.00 86.56 165 TYR A N 1
ATOM 1301 C CA . TYR A 1 165 ? 14.884 -3.244 2.680 1.00 86.56 165 TYR A CA 1
ATOM 1302 C C . TYR A 1 165 ? 14.305 -2.497 3.882 1.00 86.56 165 TYR A C 1
ATOM 1304 O O . TYR A 1 165 ? 13.429 -3.035 4.552 1.00 86.56 165 TYR A O 1
ATOM 1312 N N . ASP A 1 166 ? 14.716 -1.246 4.106 1.00 87.62 166 ASP A N 1
ATOM 1313 C CA . ASP A 1 166 ? 14.184 -0.413 5.190 1.00 87.62 166 ASP A CA 1
ATOM 1314 C C . ASP A 1 166 ? 12.702 -0.084 4.955 1.00 87.62 166 ASP A C 1
ATOM 1316 O O . ASP A 1 166 ? 11.885 -0.171 5.873 1.00 87.62 166 ASP A O 1
ATOM 1320 N N . ALA A 1 167 ? 12.328 0.209 3.703 1.00 86.81 167 ALA A N 1
ATOM 1321 C CA . ALA A 1 167 ? 10.936 0.441 3.322 1.00 86.81 167 ALA A CA 1
ATOM 1322 C C . ALA A 1 167 ? 10.076 -0.822 3.476 1.00 86.81 167 ALA A C 1
ATOM 1324 O O . ALA A 1 167 ? 8.971 -0.755 4.016 1.00 86.81 167 ALA A O 1
ATOM 1325 N N . ILE A 1 168 ? 10.583 -1.984 3.057 1.00 87.81 168 ILE A N 1
ATOM 1326 C CA . ILE A 1 168 ? 9.877 -3.262 3.229 1.00 87.81 168 ILE A CA 1
ATOM 1327 C C . ILE A 1 168 ? 9.720 -3.590 4.712 1.00 87.81 168 ILE A C 1
ATOM 1329 O O . ILE A 1 168 ? 8.612 -3.883 5.155 1.00 87.81 168 ILE A O 1
ATOM 1333 N N . HIS A 1 169 ? 10.788 -3.460 5.496 1.00 88.75 169 HIS A N 1
ATOM 1334 C CA . HIS A 1 169 ? 10.749 -3.683 6.937 1.00 88.75 169 HIS A CA 1
ATOM 1335 C C . HIS A 1 169 ? 9.765 -2.731 7.636 1.00 88.75 169 HIS A C 1
ATOM 1337 O O . HIS A 1 169 ? 9.053 -3.140 8.555 1.00 88.75 169 HIS A O 1
ATOM 1343 N N . CYS A 1 170 ? 9.672 -1.472 7.193 1.00 88.00 170 CYS A N 1
ATOM 1344 C CA . CYS A 1 170 ? 8.676 -0.517 7.683 1.00 88.00 170 CYS A CA 1
ATOM 1345 C C . CYS A 1 170 ? 7.239 -1.026 7.456 1.00 88.00 170 CYS A C 1
ATOM 1347 O O . CYS A 1 170 ? 6.436 -1.041 8.393 1.00 88.00 170 CYS A O 1
ATOM 1349 N N . LEU A 1 171 ? 6.929 -1.512 6.248 1.00 87.88 171 LEU A N 1
ATOM 1350 C CA . LEU A 1 171 ? 5.614 -2.064 5.896 1.00 87.88 171 LEU A CA 1
ATOM 1351 C C . LEU A 1 171 ? 5.313 -3.386 6.626 1.00 87.88 171 LEU A C 1
ATOM 1353 O O . LEU A 1 171 ? 4.188 -3.616 7.075 1.00 87.88 171 LEU A O 1
ATOM 1357 N N . GLU A 1 172 ? 6.311 -4.250 6.805 1.00 88.94 172 GLU A N 1
ATOM 1358 C CA . GLU A 1 172 ? 6.177 -5.480 7.594 1.00 88.94 172 GLU A CA 1
ATOM 1359 C C . GLU A 1 172 ? 5.904 -5.171 9.070 1.00 88.94 172 GLU A C 1
ATOM 1361 O O . GLU A 1 172 ? 4.970 -5.723 9.659 1.00 88.94 172 GLU A O 1
ATOM 1366 N N . THR A 1 173 ? 6.653 -4.229 9.648 1.00 89.62 173 THR A N 1
ATOM 1367 C CA . THR A 1 173 ? 6.461 -3.755 11.026 1.00 89.62 173 THR A CA 1
ATOM 1368 C C . THR A 1 173 ? 5.067 -3.162 11.206 1.00 89.62 173 THR A C 1
ATOM 1370 O O . THR A 1 173 ? 4.375 -3.463 12.180 1.00 89.62 173 THR A O 1
ATOM 1373 N N . GLN A 1 174 ? 4.611 -2.357 10.246 1.00 88.50 174 GLN A N 1
ATOM 1374 C CA . GLN A 1 174 ? 3.258 -1.815 10.229 1.00 88.50 174 GLN A CA 1
ATOM 1375 C C . GLN A 1 174 ? 2.205 -2.929 10.255 1.00 88.50 174 GLN A C 1
ATOM 1377 O O . GLN A 1 174 ? 1.288 -2.901 11.082 1.00 88.50 174 GLN A O 1
ATOM 1382 N N . ARG A 1 175 ? 2.324 -3.920 9.364 1.00 90.00 175 ARG A N 1
ATOM 1383 C CA . ARG A 1 175 ? 1.398 -5.057 9.307 1.00 90.00 175 ARG A CA 1
ATOM 1384 C C . ARG A 1 175 ? 1.400 -5.837 10.620 1.00 90.00 175 ARG A C 1
ATOM 1386 O O . ARG A 1 175 ? 0.333 -6.191 11.120 1.00 90.00 175 ARG A O 1
ATOM 1393 N N . GLN A 1 176 ? 2.573 -6.071 11.206 1.00 92.06 176 GLN A N 1
ATOM 1394 C CA . GLN A 1 176 ? 2.698 -6.749 12.493 1.00 92.06 176 GLN A CA 1
ATOM 1395 C C . GLN A 1 176 ? 2.020 -5.957 13.617 1.00 92.06 176 GLN A C 1
ATOM 1397 O O . GLN A 1 176 ? 1.306 -6.542 14.428 1.00 92.06 176 GLN A O 1
ATOM 1402 N N . ARG A 1 177 ? 2.164 -4.628 13.640 1.00 90.38 177 ARG A N 1
ATOM 1403 C CA . ARG A 1 177 ? 1.473 -3.758 14.605 1.00 90.38 177 ARG A CA 1
ATOM 1404 C C . ARG A 1 177 ? -0.043 -3.823 14.459 1.00 90.38 177 ARG A C 1
ATOM 1406 O O . ARG A 1 177 ? -0.728 -3.932 15.471 1.00 90.38 177 ARG A O 1
ATOM 1413 N N . ARG A 1 178 ? -0.574 -3.831 13.231 1.00 91.56 178 ARG A N 1
ATOM 1414 C CA . ARG A 1 178 ? -2.014 -4.055 12.984 1.00 91.56 178 ARG A CA 1
ATOM 1415 C C . ARG A 1 178 ? -2.477 -5.400 13.514 1.00 91.56 178 ARG A C 1
ATOM 1417 O O . ARG A 1 178 ? -3.476 -5.458 14.224 1.00 91.56 178 ARG A O 1
ATOM 1424 N N . ALA A 1 179 ? -1.734 -6.462 13.218 1.00 93.75 179 ALA A N 1
ATOM 1425 C CA . ALA A 1 179 ? -2.060 -7.800 13.692 1.00 93.75 179 ALA A CA 1
ATOM 1426 C C . ALA A 1 179 ? -2.087 -7.866 15.227 1.00 93.75 179 ALA A C 1
ATOM 1428 O O . ALA A 1 179 ? -3.053 -8.369 15.803 1.00 93.75 179 ALA A O 1
ATOM 1429 N N . THR A 1 180 ? -1.071 -7.308 15.893 1.00 94.06 180 THR A N 1
ATOM 1430 C CA . THR A 1 180 ? -1.010 -7.223 17.359 1.00 94.06 180 THR A CA 1
ATOM 1431 C C . THR A 1 180 ? -2.166 -6.398 17.914 1.00 94.06 180 THR A C 1
ATOM 1433 O O . THR A 1 180 ? -2.854 -6.858 18.818 1.00 94.06 180 THR A O 1
ATOM 1436 N N . PHE A 1 181 ? -2.449 -5.228 17.343 1.00 93.44 181 PHE A N 1
ATOM 1437 C CA . PHE A 1 181 ? -3.565 -4.391 17.775 1.00 93.44 181 PHE A CA 1
ATOM 1438 C C . PHE A 1 181 ? -4.910 -5.107 17.660 1.00 93.44 181 PHE A C 1
ATOM 1440 O O . PHE A 1 181 ? -5.657 -5.136 18.631 1.00 93.44 181 PHE A O 1
ATOM 1447 N N . VAL A 1 182 ? -5.215 -5.726 16.514 1.00 94.62 182 VAL A N 1
ATOM 1448 C CA . VAL A 1 182 ? -6.466 -6.478 16.328 1.00 94.62 182 VAL A CA 1
ATOM 1449 C C . VAL A 1 182 ? -6.538 -7.643 17.312 1.00 94.62 182 VAL A C 1
ATOM 1451 O O . VAL A 1 182 ? -7.584 -7.869 17.919 1.00 94.62 182 VAL A O 1
ATOM 1454 N N . LYS A 1 183 ? -5.432 -8.369 17.510 1.00 94.69 183 LYS A N 1
ATOM 1455 C CA . LYS A 1 183 ? -5.355 -9.474 18.470 1.00 94.69 183 LYS A CA 1
ATOM 1456 C C . LYS A 1 183 ? -5.664 -9.008 19.894 1.00 94.69 183 LYS A C 1
ATOM 1458 O O . LYS A 1 183 ? -6.485 -9.638 20.552 1.00 94.69 183 LYS A O 1
ATOM 1463 N N . GLU A 1 184 ? -5.048 -7.926 20.351 1.00 94.69 184 GLU A N 1
ATOM 1464 C CA . GLU A 1 184 ? -5.260 -7.410 21.705 1.00 94.69 184 GLU A CA 1
ATOM 1465 C C . GLU A 1 184 ? -6.632 -6.740 21.859 1.00 94.69 184 GLU A C 1
ATOM 1467 O O . GLU A 1 184 ? -7.298 -6.909 22.879 1.00 94.69 184 GLU A O 1
ATOM 1472 N N . LEU A 1 185 ? -7.139 -6.063 20.824 1.00 94.75 185 LEU A N 1
ATOM 1473 C CA . LEU A 1 185 ? -8.466 -5.440 20.838 1.00 94.75 185 LEU A CA 1
ATOM 1474 C C . LEU A 1 185 ? -9.586 -6.461 21.074 1.00 94.75 185 LEU A C 1
ATOM 1476 O O . LEU A 1 185 ? -10.573 -6.146 21.744 1.00 94.75 185 LEU A O 1
ATOM 1480 N N . ARG A 1 186 ? -9.419 -7.702 20.597 1.00 94.94 186 ARG A N 1
ATOM 1481 C CA . ARG A 1 186 ? -10.356 -8.813 20.848 1.00 94.94 186 ARG A CA 1
ATOM 1482 C C . ARG A 1 186 ? -10.516 -9.157 22.327 1.00 94.94 186 ARG A C 1
ATOM 1484 O O . ARG A 1 186 ? -11.542 -9.722 22.696 1.00 94.94 186 ARG A O 1
ATOM 1491 N N . ASN A 1 187 ? -9.547 -8.806 23.171 1.00 94.25 187 ASN A N 1
ATOM 1492 C CA . ASN A 1 187 ? -9.651 -8.981 24.619 1.00 94.25 187 ASN A CA 1
ATOM 1493 C C . ASN A 1 187 ? -10.556 -7.916 25.266 1.00 94.25 187 ASN A C 1
ATOM 1495 O O . ASN A 1 187 ? -10.977 -8.073 26.411 1.00 94.25 187 ASN A O 1
ATOM 1499 N N . HIS A 1 188 ? -10.874 -6.836 24.545 1.00 93.06 188 HIS A N 1
ATOM 1500 C CA . HIS A 1 188 ? -11.609 -5.683 25.067 1.00 93.06 188 HIS A CA 1
ATOM 1501 C C . HIS A 1 188 ? -12.983 -5.474 24.410 1.00 93.06 188 HIS A C 1
ATOM 1503 O O . HIS A 1 188 ? -13.898 -4.974 25.080 1.00 93.06 188 HIS A O 1
ATOM 1509 N N . ILE A 1 189 ? -13.138 -5.838 23.132 1.00 94.44 189 ILE A N 1
ATOM 1510 C CA . ILE A 1 189 ? -14.361 -5.670 22.329 1.00 94.44 189 ILE A CA 1
ATOM 1511 C C . ILE A 1 189 ? -14.699 -6.976 21.603 1.00 94.44 189 ILE A C 1
ATOM 1513 O O . ILE A 1 189 ? -13.810 -7.719 21.187 1.00 94.44 189 ILE A O 1
ATOM 1517 N N . PHE A 1 190 ? -15.993 -7.234 21.396 1.00 95.62 190 PHE A N 1
ATOM 1518 C CA . PHE A 1 190 ? -16.445 -8.328 20.545 1.00 95.62 190 PHE A CA 1
ATOM 1519 C C . PHE A 1 190 ? -16.166 -8.019 19.066 1.00 95.62 190 PHE A C 1
ATOM 1521 O O . PHE A 1 190 ? -16.872 -7.231 18.436 1.00 95.62 190 PHE A O 1
ATOM 1528 N N . VAL A 1 191 ? -15.124 -8.638 18.511 1.00 96.56 191 VAL A N 1
ATOM 1529 C CA . VAL A 1 191 ? -14.792 -8.562 17.081 1.00 96.56 191 VAL A CA 1
ATOM 1530 C C . VAL A 1 191 ? -15.541 -9.670 16.343 1.00 96.56 191 VAL A C 1
ATOM 1532 O O . VAL A 1 191 ? -15.307 -10.850 16.596 1.00 96.56 191 VAL A O 1
ATOM 1535 N N . VAL A 1 192 ? -16.442 -9.274 15.446 1.00 96.00 192 VAL A N 1
ATOM 1536 C CA . VAL A 1 192 ? -17.283 -10.164 14.633 1.00 96.00 192 VAL A CA 1
ATOM 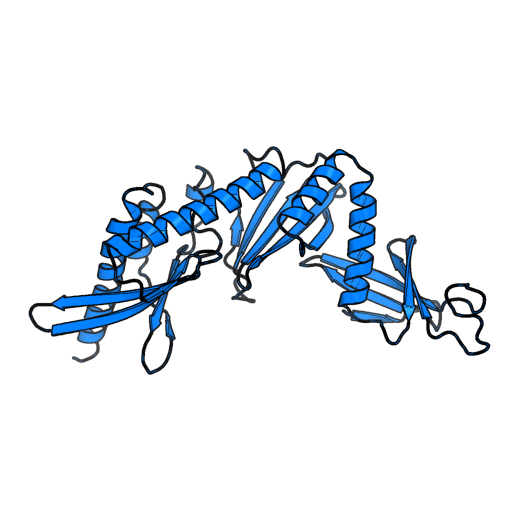1537 C C . VAL A 1 192 ? -16.475 -10.753 13.479 1.00 96.00 192 VAL A C 1
ATOM 1539 O O . VAL A 1 192 ? -16.492 -11.958 13.250 1.00 96.00 192 VAL A O 1
ATOM 1542 N N . GLU A 1 193 ? -15.754 -9.890 12.767 1.00 96.44 193 GLU A N 1
ATOM 1543 C CA . GLU A 1 193 ? -14.987 -10.224 11.569 1.00 96.44 193 GLU A CA 1
ATOM 1544 C C . GLU A 1 193 ? -13.763 -9.310 11.487 1.00 96.44 193 GLU A C 1
ATOM 1546 O O . GLU A 1 193 ? -13.798 -8.176 11.962 1.00 96.44 193 GLU A O 1
ATOM 1551 N N . TYR A 1 194 ? -12.676 -9.783 10.887 1.00 95.62 194 TYR A N 1
ATOM 1552 C CA . TYR A 1 194 ? -11.551 -8.935 10.512 1.00 95.62 194 TYR A CA 1
ATOM 1553 C C . TYR A 1 194 ? -10.808 -9.514 9.309 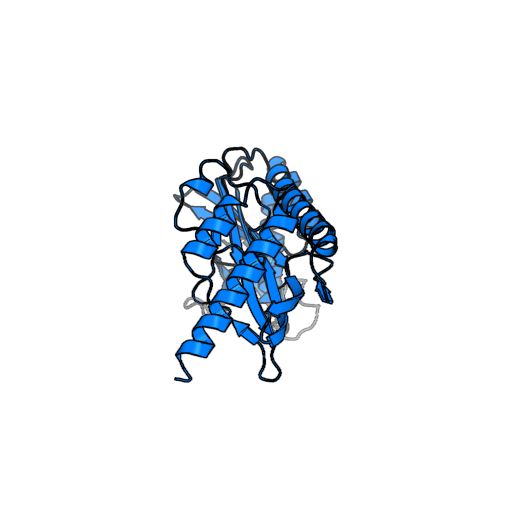1.00 95.62 194 TYR A C 1
ATOM 1555 O O . TYR A 1 194 ? -10.823 -10.721 9.069 1.00 95.62 194 TYR A O 1
ATOM 1563 N N . ASP A 1 195 ? -10.122 -8.642 8.577 1.00 91.75 195 ASP A N 1
ATOM 1564 C CA . ASP A 1 195 ? -9.186 -9.027 7.528 1.00 91.75 195 ASP A CA 1
ATOM 1565 C C . ASP A 1 195 ? -7.957 -9.708 8.151 1.00 91.75 195 ASP A C 1
ATOM 1567 O O . ASP A 1 195 ? -7.119 -9.068 8.783 1.00 91.75 195 ASP A O 1
ATOM 1571 N N . ALA A 1 196 ? -7.843 -11.023 7.973 1.00 90.06 196 ALA A N 1
ATOM 1572 C CA . ALA A 1 196 ? -6.741 -11.809 8.521 1.00 90.06 196 ALA A CA 1
ATOM 1573 C C . ALA A 1 196 ? -5.432 -11.697 7.716 1.00 90.06 196 ALA A C 1
ATOM 1575 O O . ALA A 1 196 ? -4.401 -12.216 8.156 1.00 90.06 196 ALA A O 1
ATOM 1576 N N . ILE A 1 197 ? -5.455 -11.062 6.539 1.00 88.25 197 ILE A N 1
ATOM 1577 C CA . ILE A 1 197 ? -4.289 -10.947 5.663 1.00 88.25 197 ILE A CA 1
ATOM 1578 C C . ILE A 1 197 ? -3.535 -9.654 5.969 1.00 88.25 197 ILE A C 1
ATOM 1580 O O . ILE A 1 197 ? -2.360 -9.721 6.351 1.00 88.25 197 ILE A O 1
ATOM 1584 N N . HIS A 1 198 ? -4.184 -8.496 5.845 1.00 86.75 198 HIS A N 1
ATOM 1585 C CA . HIS A 1 198 ? -3.538 -7.186 6.007 1.00 86.75 198 HIS A CA 1
ATOM 1586 C C . HIS A 1 198 ? -3.966 -6.452 7.283 1.00 86.75 198 HIS A C 1
ATOM 1588 O O . HIS A 1 198 ? -3.364 -5.430 7.627 1.00 86.75 198 HIS A O 1
ATOM 1594 N N . TYR A 1 199 ? -4.952 -6.987 8.015 1.00 91.88 199 TYR A N 1
ATOM 1595 C CA . TYR A 1 199 ? -5.467 -6.431 9.267 1.00 91.88 199 TYR A CA 1
ATOM 1596 C C . TYR A 1 199 ? -5.905 -4.971 9.125 1.00 91.88 199 TYR A C 1
ATOM 1598 O O . TYR A 1 199 ? -5.795 -4.194 10.070 1.00 91.88 199 TYR A O 1
ATOM 1606 N N . HIS A 1 200 ? -6.376 -4.581 7.936 1.00 88.44 200 HIS A N 1
ATOM 1607 C CA . HIS A 1 200 ? -6.768 -3.201 7.654 1.00 88.44 200 HIS A CA 1
ATOM 1608 C C . HIS A 1 200 ? -8.253 -2.943 7.956 1.00 88.44 200 HIS A C 1
ATOM 1610 O O . HIS A 1 200 ? -8.671 -1.801 8.077 1.00 88.44 200 HIS A O 1
ATOM 1616 N N . SER A 1 201 ? -9.072 -3.986 8.084 1.00 92.06 201 SER A N 1
ATOM 1617 C CA . SER A 1 201 ? -10.521 -3.867 8.253 1.00 92.06 201 SER A CA 1
ATOM 1618 C C . SER A 1 201 ? -11.018 -4.813 9.336 1.00 92.06 201 SER A C 1
ATOM 1620 O O . SER A 1 201 ? -10.591 -5.965 9.395 1.00 92.06 201 SER A O 1
ATOM 1622 N N . LEU A 1 202 ? -11.944 -4.347 10.171 1.00 95.81 202 LEU A N 1
ATOM 1623 C CA . LEU A 1 202 ? -12.606 -5.163 11.183 1.00 95.81 202 LEU A CA 1
ATOM 1624 C C . LEU A 1 202 ? -14.040 -4.707 11.447 1.00 95.81 202 LEU A C 1
ATOM 1626 O O . LEU A 1 202 ? -14.359 -3.526 11.364 1.00 95.81 202 LEU A O 1
ATOM 1630 N N . VAL A 1 203 ? -14.904 -5.651 11.796 1.00 96.81 203 VAL A N 1
ATOM 1631 C CA . VAL A 1 203 ? -16.279 -5.421 12.234 1.00 96.81 203 VAL A CA 1
ATOM 1632 C C . VAL A 1 203 ? -16.369 -5.756 13.713 1.00 96.81 203 VAL A C 1
ATOM 1634 O O . VAL A 1 203 ? -16.017 -6.859 14.133 1.00 96.81 203 VAL A O 1
ATOM 1637 N N . VAL A 1 204 ? -16.852 -4.811 14.509 1.00 97.06 204 VAL A N 1
ATOM 1638 C CA . VAL A 1 204 ? -16.992 -4.955 15.960 1.00 97.06 204 VAL A CA 1
ATOM 1639 C C . VAL A 1 204 ? -18.432 -4.724 16.390 1.00 97.06 204 VAL A C 1
ATOM 1641 O O . VAL A 1 204 ? -19.144 -3.930 15.779 1.00 97.06 204 VAL A O 1
ATOM 1644 N N . ALA A 1 205 ? -18.857 -5.401 17.453 1.00 96.00 205 ALA A N 1
ATOM 1645 C CA . ALA A 1 205 ? -20.129 -5.139 18.112 1.00 96.00 205 ALA A CA 1
ATOM 1646 C C . ALA A 1 205 ? -19.877 -4.532 19.493 1.00 96.00 205 ALA A C 1
ATOM 1648 O O . ALA A 1 205 ? -19.089 -5.057 20.286 1.00 96.00 205 ALA A O 1
ATOM 1649 N N . ILE A 1 206 ? -20.558 -3.427 19.779 1.00 94.00 206 ILE A N 1
ATOM 1650 C CA . ILE A 1 206 ? -20.436 -2.698 21.038 1.00 94.00 206 ILE A CA 1
ATOM 1651 C C . ILE A 1 206 ? -21.807 -2.631 21.687 1.00 94.00 206 ILE A C 1
ATOM 1653 O O . ILE A 1 206 ? -22.749 -2.079 21.124 1.00 94.00 206 ILE A O 1
ATOM 1657 N N . ALA A 1 207 ? -21.903 -3.211 22.880 1.00 91.38 207 ALA A N 1
ATOM 1658 C CA . ALA A 1 207 ? -23.076 -3.075 23.722 1.00 91.38 207 ALA A CA 1
ATOM 1659 C C . ALA A 1 207 ? -23.001 -1.755 24.495 1.00 91.38 207 ALA A C 1
ATOM 1661 O O . ALA A 1 207 ? -21.992 -1.446 25.132 1.00 91.38 207 ALA A O 1
ATOM 1662 N N . HIS A 1 208 ? -24.089 -1.001 24.441 1.00 89.19 208 HIS A N 1
ATOM 1663 C CA . HIS A 1 208 ? -24.312 0.199 25.223 1.00 89.19 208 HIS A CA 1
ATOM 1664 C C . HIS A 1 208 ? -25.314 -0.135 26.317 1.00 89.19 208 HIS A C 1
ATOM 1666 O O . HIS A 1 208 ? -26.419 -0.594 26.026 1.00 89.19 208 HIS A O 1
ATOM 1672 N N . ASP A 1 209 ? -24.902 0.089 27.559 1.00 84.88 209 ASP A N 1
ATOM 1673 C CA . ASP A 1 209 ? -25.736 -0.104 2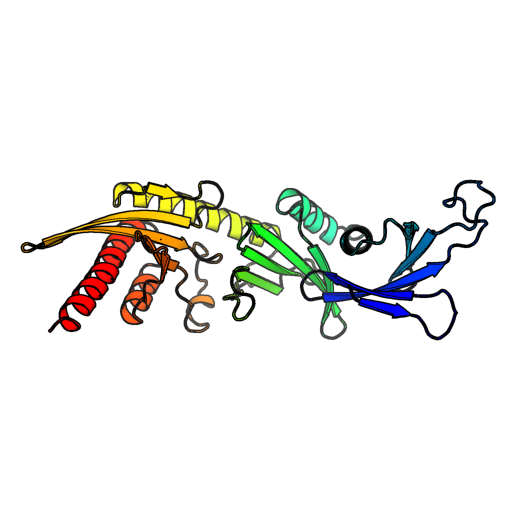8.736 1.00 84.88 209 ASP A CA 1
ATOM 1674 C C . ASP A 1 209 ? -25.958 1.260 29.397 1.00 84.88 209 ASP A C 1
ATOM 1676 O O . ASP A 1 209 ? -25.102 1.768 30.125 1.00 84.88 209 ASP A O 1
ATOM 1680 N N . ASP A 1 210 ? -27.062 1.913 29.034 1.00 79.19 210 ASP A N 1
ATOM 1681 C CA . ASP A 1 210 ? -27.551 3.122 29.692 1.00 79.19 210 ASP A CA 1
ATOM 1682 C C . ASP A 1 210 ? -28.673 2.701 30.658 1.00 79.19 210 ASP A C 1
ATOM 1684 O O . ASP A 1 210 ? -29.521 1.893 30.270 1.00 79.19 210 ASP A O 1
ATOM 1688 N N . PRO A 1 211 ? -28.745 3.253 31.887 1.00 78.25 211 PRO A N 1
ATOM 1689 C CA . PRO A 1 211 ? -29.810 2.953 32.850 1.00 78.25 211 PRO A CA 1
ATOM 1690 C C . PRO A 1 211 ? -31.240 2.981 32.285 1.00 78.25 211 PRO A C 1
ATOM 1692 O O . PRO A 1 211 ? -32.143 2.373 32.855 1.00 78.25 211 PRO A O 1
ATOM 1695 N N . SER A 1 212 ? -31.459 3.724 31.198 1.00 77.81 212 SER A N 1
ATOM 1696 C CA . SER A 1 212 ? -32.752 3.876 30.534 1.00 77.81 212 SER A CA 1
ATOM 1697 C C . SER A 1 212 ? -32.956 2.983 29.303 1.00 77.81 212 SER A C 1
ATOM 1699 O O . SER A 1 212 ? -34.100 2.663 28.977 1.00 77.81 212 SER A O 1
ATOM 1701 N N . THR A 1 213 ? -31.888 2.594 28.598 1.00 79.81 213 THR A N 1
ATOM 1702 C CA . THR A 1 213 ? -31.957 1.863 27.322 1.00 79.81 213 THR A CA 1
ATOM 1703 C C . THR A 1 213 ? -30.677 1.064 27.067 1.00 79.81 213 THR A C 1
ATOM 1705 O O . THR A 1 213 ? -29.574 1.567 27.250 1.00 79.81 213 THR A O 1
ATOM 1708 N N . CYS A 1 214 ? -30.814 -0.161 26.556 1.00 85.62 214 CYS A N 1
ATOM 1709 C CA . CYS A 1 214 ? -29.675 -0.974 26.126 1.00 85.62 214 CYS A CA 1
ATOM 1710 C C . CYS A 1 214 ? -29.775 -1.225 24.618 1.00 85.62 214 CYS A C 1
ATOM 1712 O O . CYS A 1 214 ? -30.842 -1.590 24.116 1.00 85.62 214 CYS A O 1
ATOM 1714 N N . TRP A 1 215 ? -28.678 -1.051 23.886 1.00 90.56 215 TRP A N 1
ATOM 1715 C CA . TRP A 1 215 ? -28.615 -1.363 22.454 1.00 90.56 215 TRP A CA 1
ATOM 1716 C C . TRP A 1 215 ? -27.226 -1.857 22.059 1.00 90.56 215 TRP A C 1
ATOM 1718 O O . TRP A 1 215 ? -26.268 -1.741 22.820 1.00 90.56 215 TRP A O 1
ATOM 1728 N N . ILE A 1 216 ? -27.120 -2.426 20.859 1.00 92.06 216 ILE A N 1
ATOM 1729 C CA . ILE A 1 216 ? -25.852 -2.875 20.287 1.00 92.06 216 ILE A CA 1
ATOM 1730 C C . ILE A 1 216 ? -25.639 -2.122 18.980 1.00 92.06 216 ILE A C 1
ATOM 1732 O O . ILE A 1 216 ? -26.492 -2.178 18.095 1.00 92.06 216 ILE A O 1
ATOM 1736 N N . ASP A 1 217 ? -24.506 -1.438 18.859 1.00 94.19 217 ASP A N 1
ATOM 1737 C CA . ASP A 1 217 ? -24.050 -0.864 17.596 1.00 94.19 217 ASP A CA 1
ATOM 1738 C C . ASP A 1 217 ? -23.029 -1.824 16.956 1.00 94.19 217 ASP A C 1
ATOM 1740 O O . ASP A 1 217 ? -22.099 -2.301 17.613 1.00 94.19 217 ASP A O 1
ATOM 1744 N N . ILE A 1 218 ? -23.212 -2.125 15.667 1.00 95.75 218 ILE A N 1
ATOM 1745 C CA . ILE A 1 218 ? -22.254 -2.892 14.860 1.00 95.75 218 ILE A CA 1
ATOM 1746 C C . ILE A 1 218 ? -21.493 -1.900 13.992 1.00 95.75 218 ILE A C 1
ATOM 1748 O O . ILE A 1 218 ? -22.095 -1.150 13.222 1.00 95.75 218 ILE A O 1
ATOM 1752 N N . VAL A 1 219 ? -20.172 -1.884 14.116 1.00 95.94 219 VAL A N 1
ATOM 1753 C CA . VAL A 1 219 ? -19.313 -0.891 13.474 1.00 95.94 219 VAL A CA 1
ATOM 1754 C C . VAL A 1 219 ? -18.278 -1.586 12.613 1.00 95.94 219 VAL A C 1
ATOM 1756 O O . VAL A 1 219 ? -17.520 -2.426 13.089 1.00 95.94 219 VAL A O 1
ATOM 1759 N N . HIS A 1 220 ? -18.219 -1.193 11.349 1.00 95.31 220 HIS A N 1
ATOM 1760 C CA . HIS A 1 220 ? -17.119 -1.509 10.457 1.00 95.31 220 HIS A CA 1
ATOM 1761 C C . HIS A 1 220 ? -16.047 -0.424 10.566 1.00 95.31 220 HIS A C 1
ATOM 1763 O O . HIS A 1 220 ? -16.305 0.755 10.322 1.00 95.31 220 HIS A O 1
ATOM 1769 N N . ILE A 1 221 ? -14.849 -0.835 10.957 1.00 93.25 221 ILE A N 1
ATOM 1770 C CA . ILE A 1 221 ? -13.668 -0.005 11.161 1.00 93.25 221 ILE A CA 1
ATOM 1771 C C . ILE A 1 221 ? -12.676 -0.331 10.049 1.00 93.25 221 ILE A C 1
ATOM 1773 O O . ILE A 1 221 ? -12.319 -1.491 9.848 1.00 93.25 221 ILE A O 1
ATOM 1777 N N . ASN A 1 222 ? -12.208 0.699 9.355 1.00 89.88 222 ASN A N 1
ATOM 1778 C CA . ASN A 1 222 ? -11.148 0.610 8.365 1.00 89.88 222 ASN A CA 1
ATOM 1779 C C . ASN A 1 222 ? -9.934 1.397 8.871 1.00 89.88 222 ASN A C 1
ATOM 1781 O O . ASN A 1 222 ? -9.995 2.619 9.011 1.00 89.88 222 ASN A O 1
ATOM 1785 N N . LEU A 1 223 ? -8.849 0.692 9.163 1.00 88.56 223 LEU A N 1
ATOM 1786 C CA . LEU A 1 223 ? -7.534 1.254 9.432 1.00 88.56 223 LEU A CA 1
ATOM 1787 C C . LEU A 1 223 ? -6.922 1.654 8.088 1.00 88.56 223 LEU A C 1
ATOM 1789 O O . LEU A 1 223 ? -6.714 0.809 7.217 1.00 88.56 223 LEU A O 1
ATOM 1793 N N . LEU A 1 224 ? -6.663 2.947 7.906 1.00 83.56 224 LEU A N 1
ATOM 1794 C CA . LEU A 1 224 ? -6.138 3.467 6.648 1.00 83.56 224 LEU A CA 1
ATOM 1795 C C . LEU A 1 224 ? -4.750 2.895 6.342 1.00 83.56 224 LEU A C 1
ATOM 1797 O O . LEU A 1 224 ? -4.024 2.515 7.266 1.00 83.56 224 LEU A O 1
ATOM 1801 N N . PRO A 1 225 ? -4.328 2.896 5.064 1.00 82.62 225 PRO A N 1
ATOM 1802 C CA . PRO A 1 225 ? -3.085 2.269 4.628 1.00 82.62 225 PRO A CA 1
ATOM 1803 C C . PRO A 1 225 ? -1.818 2.717 5.352 1.00 82.62 225 PRO A C 1
ATOM 1805 O O . PRO A 1 225 ? -0.870 1.946 5.368 1.00 82.62 225 PRO A O 1
ATOM 1808 N N . ALA A 1 226 ? -1.790 3.888 5.992 1.00 80.94 226 ALA A N 1
ATOM 1809 C CA . ALA A 1 226 ? -0.656 4.361 6.790 1.00 80.94 226 ALA A CA 1
ATOM 1810 C C . ALA A 1 226 ? -0.748 4.030 8.296 1.00 80.94 226 ALA A C 1
ATOM 1812 O O . ALA A 1 226 ? 0.243 4.136 9.018 1.00 80.94 226 ALA A O 1
ATOM 1813 N N . TRP A 1 227 ? -1.897 3.563 8.797 1.00 84.94 227 TRP A N 1
ATOM 1814 C CA . TRP A 1 227 ? -2.067 3.197 10.205 1.00 84.94 227 TRP A CA 1
ATOM 1815 C C . TRP A 1 227 ? -1.088 2.084 10.600 1.00 84.94 227 TRP A C 1
ATOM 1817 O O . TRP A 1 227 ? -0.962 1.093 9.876 1.00 84.94 227 TRP A O 1
ATOM 1827 N N . GLY A 1 228 ? -0.409 2.226 11.742 1.00 82.31 228 GLY A N 1
ATOM 1828 C CA . GLY A 1 228 ? 0.611 1.282 12.225 1.00 82.31 228 GLY A CA 1
ATOM 1829 C C . GLY A 1 228 ? 2.051 1.715 11.929 1.00 82.31 228 GLY A C 1
ATOM 1830 O O . GLY A 1 228 ? 2.985 1.163 12.511 1.00 82.31 228 GLY A O 1
ATOM 1831 N N . ILE A 1 229 ? 2.246 2.718 11.070 1.00 81.12 229 ILE A N 1
ATOM 1832 C CA . ILE A 1 229 ? 3.561 3.328 10.865 1.00 81.12 229 ILE A CA 1
ATOM 1833 C C . ILE A 1 229 ? 3.823 4.287 12.021 1.00 81.12 229 ILE A C 1
ATOM 1835 O O . ILE A 1 229 ? 2.927 5.001 12.472 1.00 81.12 229 ILE A O 1
ATOM 1839 N N . GLU A 1 230 ? 5.043 4.247 12.547 1.00 70.00 230 GLU A N 1
ATOM 1840 C CA . GLU A 1 230 ? 5.442 5.175 13.597 1.00 70.00 230 GLU A CA 1
ATOM 1841 C C . GLU A 1 230 ? 5.516 6.587 13.015 1.00 70.00 230 GLU A C 1
ATOM 1843 O O . GLU A 1 230 ? 6.164 6.779 11.984 1.00 70.00 230 GLU A O 1
ATOM 1848 N N . PRO A 1 231 ? 4.879 7.581 13.651 1.00 57.16 231 PRO A N 1
ATOM 1849 C CA . PRO A 1 231 ? 5.139 8.957 13.295 1.00 57.16 231 PRO A CA 1
ATOM 1850 C C . PRO A 1 231 ? 6.601 9.246 13.645 1.00 57.16 231 PRO A C 1
ATOM 1852 O O . PRO A 1 231 ? 6.965 9.264 14.819 1.00 57.16 231 PRO A O 1
ATOM 1855 N N . THR A 1 232 ? 7.453 9.474 12.649 1.00 54.94 232 THR A N 1
ATOM 1856 C CA . THR A 1 232 ? 8.701 10.205 12.888 1.00 54.94 232 THR A CA 1
ATOM 1857 C C . THR A 1 232 ? 8.358 11.627 13.346 1.00 54.94 232 THR A C 1
ATOM 1859 O O . THR A 1 232 ? 7.258 12.123 13.091 1.00 54.94 232 THR A O 1
ATOM 1862 N N . GLU A 1 233 ? 9.279 12.323 14.019 1.00 47.91 233 GLU A N 1
ATOM 1863 C CA . GLU A 1 233 ? 9.058 13.706 14.490 1.00 47.91 233 GLU A CA 1
ATOM 1864 C C . GLU A 1 233 ? 8.580 14.659 13.363 1.00 47.91 233 GLU A C 1
ATOM 1866 O O . GLU A 1 233 ? 7.838 15.613 13.607 1.00 47.91 233 GLU A O 1
ATOM 1871 N N . SER A 1 234 ? 8.920 14.341 12.107 1.00 42.03 234 SER A N 1
ATOM 1872 C CA . SER A 1 234 ? 8.435 14.992 10.881 1.00 42.03 234 SER A CA 1
ATOM 1873 C C . SER A 1 234 ? 6.942 14.735 10.585 1.00 42.03 234 SER A C 1
ATOM 1875 O O . SER A 1 234 ? 6.190 15.659 10.271 1.00 42.03 234 SER A O 1
ATOM 1877 N N . LEU A 1 235 ? 6.454 13.503 10.772 1.00 43.03 235 LEU A N 1
ATOM 1878 C CA . LEU A 1 235 ? 5.041 13.140 10.577 1.00 43.03 235 LEU A CA 1
ATOM 1879 C C . LEU A 1 235 ? 4.116 13.806 11.605 1.00 43.03 235 LEU A C 1
ATOM 1881 O O . LEU A 1 235 ? 2.960 14.086 11.295 1.00 43.03 235 LEU A O 1
ATOM 1885 N N . ALA A 1 236 ? 4.616 14.105 12.807 1.00 43.47 236 ALA A N 1
ATOM 1886 C CA . ALA A 1 236 ? 3.855 14.816 13.835 1.00 43.47 236 ALA A CA 1
ATOM 1887 C C . ALA A 1 236 ? 3.598 16.301 13.495 1.00 43.47 236 ALA A C 1
ATOM 1889 O O . ALA A 1 236 ? 2.714 16.918 14.091 1.00 43.47 236 ALA A O 1
ATOM 1890 N N . THR A 1 237 ? 4.353 16.878 12.550 1.00 39.31 237 THR A N 1
ATOM 1891 C CA . THR A 1 237 ? 4.311 18.312 12.206 1.00 39.31 237 THR A CA 1
ATOM 1892 C C . THR A 1 237 ? 3.714 18.618 10.827 1.00 39.31 237 THR A C 1
ATOM 1894 O O . THR A 1 237 ? 3.376 19.772 10.555 1.00 39.31 237 THR A O 1
ATOM 1897 N N . MET A 1 238 ? 3.505 17.612 9.973 1.00 36.69 238 MET A N 1
ATOM 1898 C CA . MET A 1 238 ? 2.948 17.782 8.627 1.00 36.69 238 MET A CA 1
ATOM 1899 C C . MET A 1 238 ? 1.426 17.561 8.599 1.00 36.69 238 MET A C 1
ATOM 1901 O O . MET A 1 238 ? 0.959 16.426 8.578 1.00 36.69 238 MET A O 1
ATOM 1905 N N . LEU A 1 239 ? 0.682 18.678 8.522 1.00 39.09 239 LEU A N 1
ATOM 1906 C CA . LEU A 1 239 ? -0.753 18.791 8.185 1.00 39.09 239 LEU A CA 1
ATOM 1907 C C . LEU A 1 239 ? -1.730 18.085 9.159 1.00 39.09 239 LEU A C 1
ATOM 1909 O O . LEU A 1 239 ? -1.327 17.247 9.963 1.00 39.09 239 LEU A O 1
ATOM 1913 N N . PRO A 1 240 ? -3.030 18.456 9.185 1.00 43.00 240 PRO A N 1
ATOM 1914 C CA . PRO A 1 240 ? -4.009 17.732 9.988 1.00 43.00 240 PRO A CA 1
ATOM 1915 C C . PRO A 1 240 ? -4.076 16.314 9.432 1.00 43.00 240 PRO A C 1
ATOM 1917 O O . PRO A 1 240 ? -4.708 16.096 8.403 1.00 43.00 240 PRO A O 1
ATOM 1920 N N . GLN A 1 241 ? -3.364 15.377 10.065 1.00 52.19 241 GLN A N 1
ATOM 1921 C CA . GLN A 1 241 ? -3.357 13.997 9.607 1.00 52.19 241 GLN A CA 1
ATOM 1922 C C . GLN A 1 241 ? -4.818 13.552 9.469 1.00 52.19 241 GLN A C 1
ATOM 1924 O O . GLN A 1 241 ? -5.558 13.646 10.462 1.00 52.19 241 GLN A O 1
ATOM 1929 N N . PRO A 1 242 ? -5.266 13.141 8.265 1.00 53.56 242 PRO A N 1
ATOM 1930 C CA . PRO A 1 242 ? -6.593 12.573 8.119 1.00 53.56 242 PRO A CA 1
ATOM 1931 C C . PRO A 1 242 ? -6.693 11.436 9.129 1.00 53.56 242 PRO A C 1
ATOM 1933 O O . PRO A 1 242 ? -5.710 10.731 9.367 1.00 53.56 242 PRO A O 1
ATOM 1936 N N . SER A 1 243 ? -7.849 11.308 9.787 1.00 63.34 243 SER A N 1
ATOM 1937 C CA . SER A 1 243 ? -8.072 10.226 10.745 1.00 63.34 243 SER A CA 1
ATOM 1938 C C . SER A 1 243 ? -7.631 8.924 10.085 1.00 63.34 243 SER A C 1
ATOM 1940 O O . SER A 1 243 ? -8.275 8.471 9.141 1.00 63.34 243 SER A O 1
ATOM 1942 N N . LEU A 1 244 ? -6.542 8.317 10.575 1.00 77.56 244 LEU A N 1
ATOM 1943 C CA . LEU A 1 244 ? -5.985 7.062 10.048 1.00 77.56 244 LEU A CA 1
ATOM 1944 C C . LEU A 1 244 ? -6.930 5.870 10.275 1.00 77.56 244 LEU A C 1
ATOM 1946 O O . LEU A 1 244 ? -6.554 4.715 10.097 1.00 77.56 244 LEU A O 1
ATOM 1950 N N . ILE A 1 245 ? -8.156 6.159 10.698 1.00 84.44 245 ILE A N 1
ATOM 1951 C CA . ILE A 1 245 ? -9.247 5.250 10.955 1.00 84.44 245 ILE A CA 1
ATOM 1952 C C . ILE A 1 245 ? -10.510 5.882 10.370 1.00 84.44 245 ILE A C 1
ATOM 1954 O O . ILE A 1 245 ? -10.873 7.012 10.708 1.00 84.44 245 ILE A O 1
ATOM 1958 N N . ARG A 1 246 ? -11.209 5.130 9.525 1.00 86.88 246 ARG A N 1
ATOM 1959 C CA . ARG A 1 246 ? -12.583 5.416 9.105 1.00 86.88 246 ARG A CA 1
ATOM 1960 C C . ARG A 1 246 ? -13.506 4.434 9.822 1.00 86.88 246 ARG A C 1
ATOM 1962 O O . ARG A 1 246 ? -13.179 3.257 9.948 1.00 86.88 246 ARG A O 1
ATOM 1969 N N . ALA A 1 247 ? -14.655 4.903 10.289 1.00 90.12 247 ALA A N 1
ATOM 1970 C CA . ALA A 1 247 ? -15.651 4.058 10.938 1.00 90.12 247 ALA A CA 1
ATOM 1971 C C . ALA A 1 247 ? -17.007 4.226 10.248 1.00 90.12 247 ALA A C 1
ATOM 1973 O O . ALA A 1 247 ? -17.374 5.326 9.834 1.00 90.12 247 ALA A O 1
ATOM 1974 N N . SER A 1 248 ? -17.760 3.140 10.120 1.00 92.19 248 SER A N 1
ATOM 1975 C CA . SER A 1 248 ? -19.115 3.146 9.578 1.00 92.19 248 SER A CA 1
ATOM 1976 C C . SER A 1 248 ? -20.021 2.236 10.396 1.00 92.19 248 SER A C 1
ATOM 1978 O O . SER A 1 248 ? -19.627 1.149 10.808 1.00 92.19 248 SER A O 1
ATOM 1980 N N . LEU A 1 249 ? -21.237 2.695 10.665 1.00 93.25 249 LEU A N 1
ATOM 1981 C CA . LEU A 1 249 ? -22.261 1.907 11.327 1.00 93.25 249 LEU A CA 1
ATOM 1982 C C . LEU A 1 249 ? -22.889 0.958 10.309 1.00 93.25 249 LEU A C 1
ATOM 1984 O O . LEU A 1 249 ? -23.343 1.399 9.251 1.00 93.25 249 LEU A O 1
ATOM 1988 N N . ILE A 1 250 ? -22.964 -0.320 10.653 1.00 92.88 250 ILE A N 1
ATOM 1989 C CA . ILE A 1 250 ? -23.680 -1.320 9.870 1.00 92.88 250 ILE A CA 1
ATOM 1990 C C . ILE A 1 250 ? -25.118 -1.368 10.381 1.00 92.88 250 ILE A C 1
ATOM 1992 O O . ILE A 1 250 ? -25.377 -1.725 11.530 1.00 92.88 250 ILE A O 1
ATOM 1996 N N . ALA A 1 251 ? -26.059 -1.001 9.518 1.00 87.38 251 ALA A N 1
ATOM 1997 C CA . ALA A 1 251 ? -27.488 -1.080 9.778 1.00 87.38 251 ALA A CA 1
ATOM 1998 C C . ALA A 1 251 ? -28.180 -1.933 8.707 1.00 87.38 251 ALA A C 1
ATOM 2000 O O . ALA A 1 251 ? -27.616 -2.230 7.655 1.00 87.38 251 ALA A O 1
ATOM 2001 N N . THR A 1 252 ? -29.450 -2.273 8.932 1.00 84.06 252 THR A N 1
ATOM 2002 C CA . THR A 1 252 ? -30.282 -2.970 7.933 1.00 84.06 252 THR A CA 1
ATOM 2003 C C . THR A 1 252 ? -30.421 -2.193 6.621 1.00 84.06 252 THR A C 1
ATOM 2005 O O . THR A 1 252 ? -30.674 -2.783 5.577 1.00 84.06 252 THR A O 1
ATOM 2008 N N . THR A 1 253 ? -30.239 -0.873 6.667 1.00 84.81 253 THR A N 1
ATOM 2009 C CA . THR A 1 253 ? -30.274 0.031 5.511 1.00 84.81 253 THR A CA 1
ATOM 2010 C C . THR A 1 253 ? -28.922 0.182 4.807 1.00 84.81 253 THR A C 1
ATOM 2012 O O . THR A 1 253 ? -28.840 0.924 3.833 1.00 84.81 253 THR A O 1
ATOM 2015 N N . GLY A 1 254 ? -27.870 -0.496 5.280 1.00 87.19 254 GLY A N 1
ATOM 2016 C CA . GLY A 1 254 ? -26.521 -0.447 4.716 1.00 87.19 254 GLY A CA 1
ATOM 2017 C C . GLY A 1 254 ? -25.481 0.164 5.658 1.00 87.19 254 GLY A C 1
ATOM 2018 O O . GLY A 1 254 ? -25.680 0.235 6.873 1.00 87.19 254 GLY A O 1
ATOM 2019 N N . HIS A 1 255 ? -24.354 0.586 5.081 1.00 87.06 255 HIS A N 1
ATOM 2020 C CA . HIS A 1 255 ? -23.235 1.194 5.801 1.00 87.06 255 HIS A CA 1
ATOM 2021 C C . HIS A 1 255 ? -23.401 2.713 5.863 1.00 87.06 255 HIS A C 1
ATOM 2023 O O . HIS A 1 255 ? -23.557 3.370 4.836 1.00 87.06 255 HIS A O 1
ATOM 2029 N N . HIS A 1 256 ? -23.314 3.274 7.067 1.00 88.25 256 HIS A N 1
ATOM 2030 C CA . HIS A 1 256 ? -23.426 4.713 7.306 1.00 88.25 256 HIS A CA 1
ATOM 2031 C C . HIS A 1 256 ? -22.131 5.230 7.908 1.00 88.25 256 HIS A C 1
ATOM 2033 O O . HIS A 1 256 ? -21.800 4.871 9.037 1.00 88.25 256 HIS A O 1
ATOM 2039 N N . THR A 1 257 ? -21.396 6.070 7.181 1.00 87.00 257 THR A N 1
ATOM 2040 C CA . THR A 1 257 ? -20.163 6.686 7.689 1.00 87.00 257 THR A CA 1
ATOM 2041 C C . THR A 1 257 ? -20.428 7.391 9.015 1.00 87.00 257 THR A C 1
ATOM 2043 O O . THR A 1 257 ? -21.344 8.207 9.127 1.00 87.00 257 THR A O 1
ATOM 2046 N N . LEU A 1 258 ? -19.629 7.066 10.030 1.00 84.81 258 LEU A N 1
ATOM 2047 C CA . LEU A 1 258 ? -19.704 7.703 11.335 1.00 84.81 258 LEU A CA 1
ATOM 2048 C C . LEU A 1 258 ? -18.907 9.012 11.284 1.00 84.81 258 LEU A C 1
ATOM 2050 O O . LEU A 1 258 ? -17.697 8.967 11.052 1.00 84.81 258 LEU A O 1
ATOM 2054 N N . PRO A 1 259 ? -19.546 10.178 11.491 1.00 81.69 259 PRO A N 1
ATOM 2055 C CA . PRO A 1 259 ? -18.816 11.431 11.597 1.00 81.69 259 PRO A CA 1
ATOM 2056 C C . PRO A 1 259 ? -17.994 11.417 12.890 1.00 81.69 259 PRO A C 1
ATOM 2058 O O . PRO A 1 259 ? -18.545 11.305 13.984 1.00 81.69 259 PRO A O 1
ATOM 2061 N N . ILE A 1 260 ? -16.674 11.521 12.757 1.00 82.88 260 ILE A N 1
ATOM 2062 C CA . ILE A 1 260 ? -15.747 11.621 13.887 1.00 82.88 260 ILE A CA 1
ATOM 2063 C C . ILE A 1 260 ? -15.505 13.110 14.146 1.00 82.88 260 ILE A C 1
ATOM 2065 O O . ILE A 1 260 ? -15.093 13.837 13.242 1.00 82.88 260 ILE A O 1
ATOM 2069 N N . SER A 1 261 ? -15.787 13.573 15.367 1.00 83.88 261 SER A N 1
ATOM 2070 C CA . SER A 1 261 ? -15.553 14.966 15.759 1.00 83.88 261 SER A CA 1
ATOM 2071 C C . SER A 1 261 ? -14.055 15.298 15.767 1.00 83.88 261 SER A C 1
ATOM 2073 O O . SER A 1 261 ? -13.213 14.420 15.963 1.00 83.88 261 SER A O 1
ATOM 2075 N N . GLU A 1 262 ? -13.694 16.573 15.596 1.00 82.69 262 GLU A N 1
ATOM 2076 C CA . GLU A 1 262 ? -12.285 16.997 15.663 1.00 82.69 262 GLU A CA 1
ATOM 2077 C C . GLU A 1 262 ? -11.643 16.662 17.018 1.00 82.69 262 GLU A C 1
ATOM 2079 O O . GLU A 1 262 ? -10.471 16.278 17.074 1.00 82.69 262 GLU A O 1
ATOM 2084 N N . THR A 1 263 ? -12.421 16.748 18.103 1.00 84.56 263 THR A N 1
ATOM 2085 C CA . THR A 1 263 ? -12.000 16.356 19.452 1.00 84.56 263 THR A CA 1
ATOM 2086 C C . THR A 1 263 ? -11.679 14.868 19.516 1.00 84.56 263 THR A C 1
ATOM 2088 O O . THR A 1 263 ? -10.566 14.511 19.898 1.00 84.56 263 THR A O 1
ATOM 2091 N N . ALA A 1 264 ? -12.593 14.005 19.060 1.00 84.81 264 ALA A N 1
ATOM 2092 C CA . ALA A 1 264 ? -12.371 12.562 19.031 1.00 84.81 264 ALA A CA 1
ATOM 2093 C C . ALA A 1 264 ? -11.181 12.192 18.129 1.00 84.81 264 ALA A C 1
ATOM 2095 O O . ALA A 1 264 ? -10.375 11.333 18.482 1.00 84.81 264 ALA A O 1
ATOM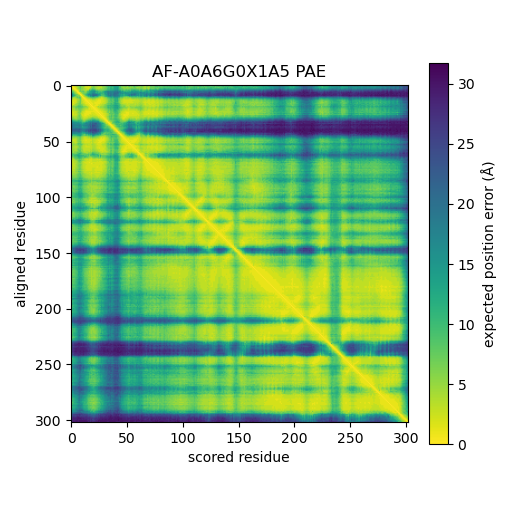 2096 N N . ALA A 1 265 ? -11.011 12.868 16.991 1.00 82.19 265 ALA A N 1
ATOM 2097 C CA . ALA A 1 265 ? -9.850 12.676 16.126 1.00 82.19 265 ALA A CA 1
ATOM 2098 C C . ALA A 1 265 ? -8.536 13.131 16.794 1.00 82.19 265 ALA A C 1
ATOM 2100 O O . ALA A 1 265 ? -7.481 12.542 16.567 1.00 82.19 265 ALA A O 1
ATOM 2101 N N . SER A 1 266 ? -8.567 14.186 17.613 1.00 81.19 266 SER A N 1
ATOM 2102 C CA . SER A 1 266 ? -7.416 14.653 18.402 1.00 81.19 266 SER A CA 1
ATOM 2103 C C . SER A 1 266 ? -7.044 13.673 19.515 1.00 81.19 266 SER A C 1
ATOM 2105 O O . SER A 1 266 ? -5.867 13.384 19.715 1.00 81.19 266 SER A O 1
ATOM 2107 N N . GLU A 1 267 ? -8.033 13.115 20.213 1.00 82.50 267 GLU A N 1
ATOM 2108 C CA . GLU A 1 267 ? -7.815 12.081 21.228 1.00 82.50 267 GLU A CA 1
ATOM 2109 C C . GLU A 1 267 ? -7.198 10.828 20.623 1.00 82.50 267 GLU A C 1
ATOM 2111 O O . GLU A 1 267 ? -6.168 10.369 21.109 1.00 82.50 267 GLU A O 1
ATOM 2116 N N . LEU A 1 268 ? -7.752 10.340 19.510 1.00 80.88 268 LEU A N 1
ATOM 2117 C CA . LEU A 1 268 ? -7.201 9.193 18.798 1.00 80.88 268 LEU A CA 1
ATOM 2118 C C . LEU A 1 268 ? -5.740 9.434 18.386 1.00 80.88 268 LEU A C 1
ATOM 2120 O O . LEU A 1 268 ? -4.895 8.567 18.591 1.00 80.88 268 LEU A O 1
ATOM 2124 N N . ARG A 1 269 ? -5.410 10.634 17.889 1.00 77.38 269 ARG A N 1
ATOM 2125 C CA . ARG A 1 269 ? -4.024 11.015 17.557 1.00 77.38 269 ARG A CA 1
ATOM 2126 C C . ARG A 1 269 ? -3.081 10.978 18.760 1.00 77.38 269 ARG A C 1
ATOM 2128 O O . ARG A 1 269 ? -1.925 10.623 18.588 1.00 77.38 269 ARG A O 1
ATOM 2135 N N . LYS A 1 270 ? -3.547 11.298 19.971 1.00 76.56 270 LYS A N 1
ATOM 2136 C CA . 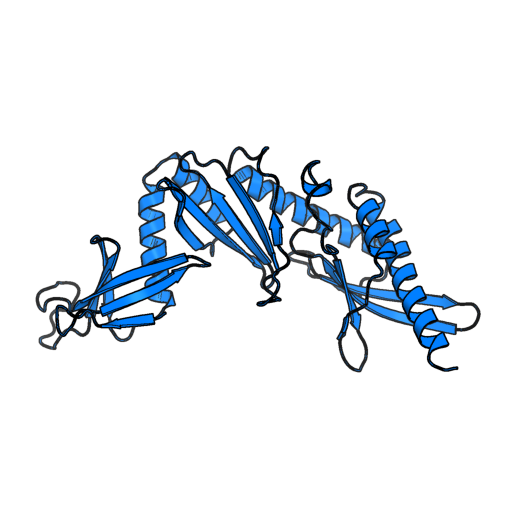LYS A 1 270 ? -2.731 11.189 21.198 1.00 76.56 270 LYS A CA 1
ATOM 2137 C C . LYS A 1 270 ? -2.492 9.743 21.629 1.00 76.56 270 LYS A C 1
ATOM 2139 O O . LYS A 1 270 ? -1.542 9.485 22.360 1.00 76.56 270 LYS A O 1
ATOM 2144 N N . LEU A 1 271 ? -3.361 8.818 21.220 1.00 73.19 271 LEU A N 1
ATOM 2145 C CA . LEU A 1 271 ? -3.187 7.390 21.484 1.00 73.19 271 LEU A CA 1
ATOM 2146 C C . LEU A 1 271 ? -2.142 6.764 20.548 1.00 73.19 271 LEU A C 1
ATOM 2148 O O . LEU A 1 271 ? -1.481 5.796 20.922 1.00 73.19 271 LEU A O 1
ATOM 2152 N N . HIS A 1 272 ? -1.962 7.327 19.348 1.00 69.38 272 HIS A N 1
ATOM 2153 C CA . HIS A 1 272 ? -0.900 6.915 18.435 1.00 69.38 272 HIS A CA 1
ATOM 2154 C C . HIS A 1 272 ? 0.479 7.162 19.068 1.00 69.38 272 HIS A C 1
ATOM 2156 O O . HIS A 1 272 ? 0.819 8.283 19.431 1.00 69.38 272 HIS A O 1
ATOM 2162 N N . GLY A 1 273 ? 1.272 6.094 19.197 1.00 66.44 273 GLY A N 1
ATOM 2163 C CA . GLY A 1 273 ? 2.590 6.110 19.845 1.00 66.44 273 GLY A CA 1
ATOM 2164 C C . GLY A 1 273 ? 2.640 5.372 21.188 1.00 66.44 273 GLY A C 1
ATOM 2165 O O . GLY A 1 273 ? 3.718 4.950 21.590 1.00 66.44 273 GLY A O 1
ATOM 2166 N N . ASN A 1 274 ? 1.495 5.130 21.841 1.00 77.88 274 ASN A N 1
ATOM 2167 C CA . ASN A 1 274 ? 1.406 4.275 23.031 1.00 77.88 274 ASN A CA 1
ATOM 2168 C C . ASN A 1 274 ? 0.719 2.944 22.684 1.00 77.88 274 ASN A C 1
ATOM 2170 O O . ASN A 1 274 ? -0.453 2.723 22.990 1.00 77.88 274 ASN A O 1
ATOM 2174 N N . TRP A 1 275 ? 1.449 2.083 21.972 1.00 77.56 275 TRP A N 1
ATOM 2175 C CA . TRP A 1 275 ? 0.916 0.855 21.372 1.00 77.56 275 TRP A CA 1
ATOM 2176 C C . TRP A 1 275 ? 0.414 -0.178 22.387 1.00 77.56 275 TRP A C 1
ATOM 2178 O O . TRP A 1 275 ? -0.507 -0.926 22.062 1.00 77.56 275 TRP A O 1
ATOM 2188 N N . ASP A 1 276 ? 0.966 -0.189 23.601 1.00 82.19 276 ASP A N 1
ATOM 2189 C CA . ASP A 1 276 ? 0.607 -1.162 24.638 1.00 82.19 276 ASP A CA 1
ATOM 2190 C C . ASP A 1 276 ? -0.782 -0.881 25.231 1.00 82.19 276 ASP A C 1
ATOM 2192 O O . ASP A 1 276 ? -1.578 -1.795 25.438 1.00 82.19 276 ASP A O 1
ATOM 2196 N N . GLU A 1 277 ? -1.117 0.393 25.461 1.00 85.25 277 GLU A N 1
ATOM 2197 C CA . GLU A 1 277 ? -2.429 0.791 25.995 1.00 85.25 277 GLU A CA 1
ATOM 2198 C C . GLU A 1 277 ? -3.482 1.035 24.902 1.00 85.25 277 GLU A C 1
ATOM 2200 O O . GLU A 1 277 ? -4.679 1.150 25.196 1.00 85.25 277 GLU A O 1
ATOM 2205 N N . LEU A 1 278 ? -3.051 1.132 23.640 1.00 87.38 278 LEU A N 1
ATOM 2206 C CA . LEU A 1 278 ? -3.898 1.507 22.510 1.00 87.38 278 LEU A CA 1
ATOM 2207 C C . LEU A 1 278 ? -5.182 0.665 22.396 1.00 87.38 278 LEU A C 1
ATOM 2209 O O . LEU A 1 278 ? -6.232 1.273 22.207 1.00 87.38 278 LEU A O 1
ATOM 2213 N N . PRO A 1 279 ? -5.183 -0.676 22.541 1.00 91.50 279 PRO A N 1
ATOM 2214 C CA . PRO A 1 279 ? -6.404 -1.473 22.387 1.00 91.50 279 PRO A CA 1
ATOM 2215 C C . PRO A 1 279 ? -7.502 -1.122 23.401 1.00 91.50 279 PRO A C 1
ATOM 2217 O O . PRO A 1 279 ? -8.668 -0.961 23.031 1.00 91.50 279 PRO A O 1
ATOM 2220 N N . MET A 1 280 ? -7.135 -0.959 24.677 1.00 91.25 280 MET A N 1
ATOM 2221 C CA . MET A 1 280 ? -8.078 -0.588 25.736 1.00 91.25 280 MET A CA 1
ATOM 2222 C C . MET A 1 280 ? -8.610 0.830 25.513 1.00 91.25 280 MET A C 1
ATOM 2224 O O . MET A 1 280 ? -9.820 1.048 25.528 1.00 91.25 280 MET A O 1
ATOM 2228 N N . ARG A 1 281 ? -7.723 1.792 25.247 1.00 91.25 281 ARG A N 1
ATOM 2229 C CA . ARG A 1 281 ? -8.109 3.202 25.079 1.00 91.25 281 ARG A CA 1
ATOM 2230 C C . ARG A 1 281 ? -8.875 3.434 23.776 1.00 91.25 281 ARG A C 1
ATOM 2232 O O . ARG A 1 281 ? -9.771 4.270 23.729 1.00 91.25 281 ARG A O 1
ATOM 2239 N N .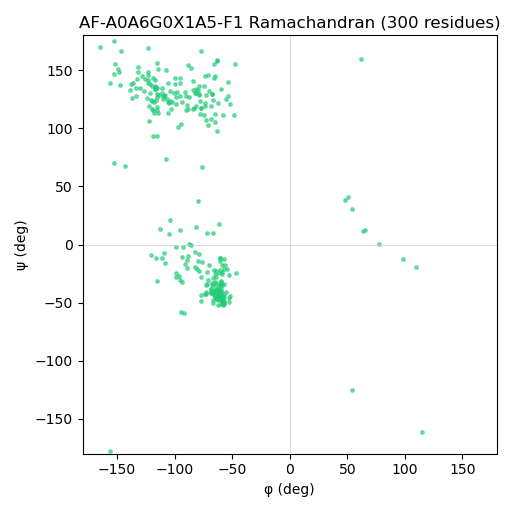 PHE A 1 282 ? -8.597 2.644 22.737 1.00 92.00 282 PHE A N 1
ATOM 2240 C CA . PHE A 1 282 ? -9.358 2.650 21.489 1.00 92.00 282 PHE A CA 1
ATOM 2241 C C . PHE A 1 282 ? -10.809 2.206 21.702 1.00 92.00 282 PHE A C 1
ATOM 2243 O O . PHE A 1 282 ? -11.720 2.804 21.133 1.00 92.00 282 PHE A O 1
ATOM 2250 N N . LYS A 1 283 ? -11.051 1.198 22.552 1.00 92.75 283 LYS A N 1
ATOM 2251 C CA . LYS A 1 283 ? -12.417 0.833 22.952 1.00 92.75 283 LYS A CA 1
ATOM 2252 C C . LYS A 1 283 ? -13.140 2.003 23.600 1.00 92.75 283 LYS A C 1
ATOM 2254 O O . LYS A 1 283 ? -14.266 2.299 23.213 1.00 92.75 283 LYS A O 1
ATOM 2259 N N . GLU A 1 284 ? -12.524 2.617 24.606 1.00 92.38 284 GLU A N 1
ATOM 2260 C CA . GLU A 1 284 ? -13.125 3.730 25.347 1.00 92.38 284 GLU A CA 1
ATOM 2261 C C . GLU A 1 284 ? -13.463 4.889 24.407 1.00 92.38 284 GLU A C 1
ATOM 2263 O O . GLU A 1 284 ? -14.585 5.396 24.421 1.00 92.38 284 GLU A O 1
ATOM 2268 N N . TRP A 1 285 ? -12.525 5.219 23.518 1.00 92.62 285 TRP A N 1
ATOM 2269 C CA . TRP A 1 285 ? -12.712 6.198 22.457 1.00 92.62 285 TRP A CA 1
ATOM 2270 C C . TRP A 1 285 ? -13.901 5.853 21.549 1.00 92.62 285 TRP A C 1
ATOM 2272 O O . TRP A 1 285 ? -14.790 6.681 21.351 1.00 92.62 285 TRP A O 1
ATOM 2282 N N . LEU A 1 286 ? -13.968 4.621 21.033 1.00 92.75 286 LEU A N 1
ATOM 2283 C CA . LEU A 1 286 ? -15.026 4.206 20.110 1.00 92.75 286 LEU A CA 1
ATOM 2284 C C . LEU A 1 286 ? -16.408 4.221 20.778 1.00 92.75 286 LEU A C 1
ATOM 2286 O O . LEU A 1 286 ? -17.384 4.660 20.171 1.00 92.75 286 LEU A O 1
ATOM 2290 N N . VAL A 1 287 ? -16.493 3.796 22.042 1.00 92.06 287 VAL A N 1
ATOM 2291 C CA . VAL A 1 287 ? -17.721 3.904 22.843 1.00 92.06 287 VAL A CA 1
ATOM 2292 C C . VAL A 1 287 ? -18.141 5.368 22.985 1.00 92.06 287 VAL A C 1
ATOM 2294 O O . VAL A 1 287 ? -19.317 5.674 22.782 1.00 92.06 287 VAL A O 1
ATOM 2297 N N . GLY A 1 288 ? -17.198 6.271 23.275 1.00 90.00 288 GLY A N 1
ATOM 2298 C CA . GLY A 1 288 ? -17.449 7.711 23.357 1.00 90.00 288 GLY A CA 1
ATOM 2299 C C . GLY A 1 288 ? -18.028 8.281 22.059 1.00 90.00 288 GLY A C 1
ATOM 2300 O O . GLY A 1 288 ? -19.089 8.906 22.084 1.00 90.00 288 GLY A O 1
ATOM 2301 N N . VAL A 1 289 ? -17.404 7.975 20.915 1.00 90.19 289 VAL A N 1
ATOM 2302 C CA . VAL A 1 289 ? -17.871 8.398 19.579 1.00 90.19 289 VAL A CA 1
ATOM 2303 C C . VAL A 1 289 ? -19.307 7.930 19.308 1.00 90.19 289 VAL A C 1
ATOM 2305 O O . VAL A 1 289 ? -20.155 8.702 18.850 1.00 90.19 289 VAL A O 1
ATOM 2308 N N . LEU A 1 290 ? -19.619 6.670 19.619 1.00 91.12 290 LEU A N 1
ATOM 2309 C CA . LEU A 1 290 ? -20.957 6.108 19.411 1.00 91.12 290 LEU A CA 1
ATOM 2310 C C . LEU A 1 290 ? -22.008 6.723 20.346 1.00 91.12 290 LEU A C 1
ATOM 2312 O O . LEU A 1 290 ? -23.133 7.008 19.922 1.00 91.12 290 LEU A O 1
ATOM 2316 N N . GLN A 1 291 ? -21.646 6.988 21.603 1.00 88.25 291 GLN A N 1
ATOM 2317 C CA . GLN A 1 291 ? -22.533 7.635 22.570 1.00 88.25 291 GLN A CA 1
ATOM 2318 C C . GLN A 1 291 ? -22.839 9.091 22.195 1.00 88.25 291 GLN A C 1
ATOM 2320 O O . GLN A 1 291 ? -23.991 9.516 22.310 1.00 88.25 291 GLN A O 1
ATOM 2325 N N . GLU A 1 292 ? -21.857 9.857 21.711 1.00 85.44 292 GLU A N 1
ATOM 2326 C CA . GLU A 1 292 ? -22.089 11.214 21.195 1.00 85.44 292 GLU A CA 1
ATOM 2327 C C . GLU A 1 292 ? -23.094 11.205 20.038 1.00 85.44 292 GLU A C 1
ATOM 2329 O O . GLU A 1 292 ? -24.066 11.969 20.040 1.00 85.44 292 GLU A O 1
ATOM 2334 N N . ARG A 1 293 ? -22.939 10.265 19.096 1.00 83.81 293 ARG A N 1
ATOM 2335 C CA . ARG A 1 293 ? -23.896 10.063 17.998 1.00 83.81 293 ARG A CA 1
ATOM 2336 C C . ARG A 1 293 ? -25.292 9.715 18.504 1.00 83.81 293 ARG A C 1
ATOM 2338 O O . ARG A 1 293 ? -26.288 10.150 17.922 1.00 83.81 293 ARG A O 1
ATOM 2345 N N . ALA A 1 294 ? -25.405 8.895 19.547 1.00 79.44 294 ALA A N 1
ATOM 2346 C CA . ALA A 1 294 ? -26.697 8.551 20.135 1.00 79.44 294 ALA A CA 1
ATOM 2347 C C . ALA A 1 294 ? -27.379 9.778 20.764 1.00 79.44 294 ALA A C 1
ATOM 2349 O O . ALA A 1 294 ? -28.547 10.033 20.468 1.00 79.44 294 ALA A O 1
ATOM 2350 N N . LYS A 1 295 ? -26.639 10.603 21.518 1.00 77.31 295 LYS A N 1
ATOM 2351 C CA . LYS A 1 295 ? -27.143 11.861 22.102 1.00 77.31 295 LYS A CA 1
ATOM 2352 C C . LYS A 1 295 ? -27.598 12.859 21.031 1.00 77.31 295 LYS A C 1
ATOM 2354 O O . LYS A 1 295 ? -28.649 13.479 21.181 1.00 77.31 295 LYS A O 1
ATOM 2359 N N . GLY A 1 296 ? -26.866 12.961 19.919 1.00 63.53 296 GLY A N 1
ATOM 2360 C CA . GLY A 1 296 ? -27.246 13.803 18.778 1.00 63.53 296 GLY A CA 1
ATOM 2361 C C . GLY A 1 296 ? -28.588 13.418 18.137 1.00 63.53 296 GLY A C 1
ATOM 2362 O O . GLY A 1 296 ? -29.345 14.298 17.734 1.00 63.53 296 GLY A O 1
ATOM 2363 N N . ARG A 1 297 ? -28.941 12.123 18.103 1.00 56.66 297 ARG A N 1
ATOM 2364 C CA . ARG A 1 297 ? -30.254 11.657 17.606 1.00 56.66 297 ARG A CA 1
ATOM 2365 C C . ARG A 1 297 ? -31.411 11.995 18.552 1.00 56.66 297 ARG A C 1
ATOM 2367 O O . ARG A 1 297 ? -32.512 12.281 18.085 1.00 56.66 297 ARG A O 1
ATOM 2374 N N . ILE A 1 298 ? -31.172 11.991 19.864 1.00 53.28 298 ILE A N 1
ATOM 2375 C CA . ILE A 1 298 ? -32.198 12.302 20.876 1.00 53.28 298 ILE A CA 1
ATOM 2376 C C . ILE A 1 298 ? -32.619 13.780 20.792 1.00 53.28 298 ILE A C 1
ATOM 2378 O O . ILE A 1 298 ? -33.790 14.100 20.973 1.00 53.28 298 ILE A O 1
ATOM 2382 N N . ASN A 1 299 ? -31.701 14.679 20.431 1.00 38.72 299 ASN A N 1
ATOM 2383 C CA . ASN A 1 299 ? -31.996 16.112 20.313 1.00 38.72 299 ASN A CA 1
ATOM 2384 C C . ASN A 1 299 ? -32.711 16.517 19.012 1.00 38.72 299 ASN A C 1
ATOM 2386 O O . ASN A 1 299 ? -33.236 17.620 18.945 1.00 38.72 299 ASN A O 1
ATOM 2390 N N . LEU A 1 300 ? -32.752 15.651 17.994 1.00 36.75 300 LEU A N 1
ATOM 2391 C CA . LEU A 1 300 ? -33.464 15.902 16.728 1.00 36.75 300 LEU A CA 1
ATOM 2392 C C . LEU A 1 300 ? -34.906 15.363 16.722 1.00 36.75 300 LEU A C 1
ATOM 2394 O O . LEU A 1 300 ? -35.614 15.510 15.731 1.00 36.75 300 LEU A O 1
ATOM 2398 N N . SER A 1 301 ? -35.327 14.704 17.804 1.00 36.34 301 SER A N 1
ATOM 2399 C CA . SER A 1 301 ? -36.660 14.099 17.959 1.00 36.34 301 SER A CA 1
ATOM 2400 C C . SER A 1 301 ? -37.526 14.791 19.025 1.00 36.34 301 SER A C 1
ATOM 2402 O O . SER A 1 301 ? -38.568 14.261 19.411 1.00 36.34 301 SER A O 1
ATOM 2404 N N . ARG A 1 302 ? -37.113 15.983 19.475 1.00 33.50 302 ARG A N 1
ATOM 2405 C CA . ARG A 1 302 ? -37.898 16.929 20.282 1.00 33.50 302 ARG A CA 1
ATOM 2406 C C . ARG A 1 302 ? -38.135 18.206 19.492 1.00 33.50 302 ARG A C 1
ATOM 2408 O O . ARG A 1 302 ? -39.210 18.802 19.705 1.00 33.50 302 ARG A O 1
#

Secondary structure (DSSP, 8-state):
-EEEE-SSSTT-EEEEEEETTEEEEEEEEEPPTT-TTS-S-SS---EEEEEETTEEEEEEEGGG--HHHHHHHHHHHHHHHHHTSHHHHHHHHHHHHH-TT-EEEEEEETTEEEEEEEEEEETTEEEEEEE-TTS-EEEEEEEETT-TT---EEEE--TT--SHHHHHHHHHHHHHHHHHHHHHHTTTSEEEEE-TTT--EEEEEEEEEETTEEEEEEEEEEE-TTTTS---TTTTTSS----SEEEEEEETTEEEEPPPPHHHHHHHHHHTT-TTTHHHHHHHHHHHHHHHHHHHHHTT--

Mean predicted aligned error: 10.2 Å

Foldseek 3Di:
DDKDADPPDPFKIWDWADQPPDIFTKIWGQDDPPDVVQPPDPDRQQWIFIDGPNHTQDIDHPVRPDSVVNQVSVQVVVLVVQCVDPLSVVVVVVCCVQAVPKGWDWDQDPNATWIWIWGDPDPFKIKIFIAHPNQQTPWIKMWTPPDPPDTQIDIDDSVVPPHVVVVSVLQVQLQVLLVVLVVVLVVVWAWPDADPPRSQKTWTWDWDDDVVDIDIWIKIKGQASCHSGADDPVNVPPDLRDQSMWMWTQDPVGTHTQDQDPVLSVQLVVLRPVSVCNSVVVSVSVVVSVVVVVVVVVVVVD